Protein AF-A0AB34ICI3-F1 (afdb_monomer_lite)

Organism: Prymnesium parvum (NCBI:txid97485)

Structure (mmCIF, N/CA/C/O backbone):
data_AF-A0AB34ICI3-F1
#
_entry.id   AF-A0AB34ICI3-F1
#
loop_
_atom_site.group_PDB
_atom_site.id
_atom_site.type_symbol
_atom_site.label_atom_id
_atom_site.label_alt_id
_atom_site.label_comp_id
_atom_site.label_asym_id
_atom_site.label_entity_id
_atom_site.label_seq_id
_atom_site.pdbx_PDB_ins_code
_atom_site.Cartn_x
_atom_site.Cartn_y
_atom_site.Cartn_z
_atom_site.occupancy
_atom_site.B_iso_or_equiv
_atom_site.auth_seq_id
_atom_site.auth_comp_id
_atom_site.auth_asym_id
_atom_site.auth_atom_id
_atom_site.pdbx_PDB_model_num
ATOM 1 N N . MET A 1 1 ? -42.720 -24.905 -19.113 1.00 40.78 1 MET A N 1
ATOM 2 C CA . MET A 1 1 ? -42.589 -25.363 -17.713 1.00 40.78 1 MET A CA 1
ATOM 3 C C . MET A 1 1 ? -41.232 -24.891 -17.204 1.00 40.78 1 MET A C 1
ATOM 5 O O . MET A 1 1 ? -40.233 -25.486 -17.573 1.00 40.78 1 MET A O 1
ATOM 9 N N . ALA A 1 2 ? -41.165 -23.763 -16.493 1.00 42.34 2 ALA A N 1
ATOM 10 C CA . ALA A 1 2 ? -39.902 -23.224 -15.978 1.00 42.34 2 ALA A CA 1
ATOM 11 C C . ALA A 1 2 ? -39.755 -23.606 -14.498 1.00 42.34 2 ALA A C 1
ATOM 13 O O . ALA A 1 2 ? -40.550 -23.167 -13.666 1.00 42.34 2 ALA A O 1
ATOM 14 N N . GLU A 1 3 ? -38.770 -24.448 -14.181 1.00 47.91 3 GLU A N 1
ATOM 15 C CA . GLU A 1 3 ? -38.452 -24.852 -12.810 1.00 47.91 3 GLU A CA 1
ATOM 16 C C . GLU A 1 3 ? -37.872 -23.676 -12.018 1.00 47.91 3 GLU A C 1
ATOM 18 O O . GLU A 1 3 ? -36.787 -23.168 -12.305 1.00 47.91 3 GLU A O 1
ATOM 23 N N . LYS A 1 4 ? -38.592 -23.252 -10.978 1.00 52.91 4 LYS A N 1
ATOM 24 C CA . LYS A 1 4 ? -38.085 -22.304 -9.985 1.00 52.91 4 LYS A CA 1
ATOM 25 C C . LYS A 1 4 ? -37.162 -23.050 -9.022 1.00 52.91 4 LYS A C 1
ATOM 27 O O . LYS A 1 4 ? -37.635 -23.746 -8.129 1.00 52.91 4 LYS A O 1
ATOM 32 N N . ARG A 1 5 ? -35.847 -22.890 -9.178 1.00 50.69 5 ARG A N 1
ATOM 33 C CA . ARG A 1 5 ? -34.867 -23.349 -8.182 1.00 50.69 5 ARG A CA 1
ATOM 34 C C . ARG A 1 5 ? -34.865 -22.378 -7.000 1.00 50.69 5 ARG A C 1
ATOM 36 O O . ARG A 1 5 ? -34.460 -21.226 -7.140 1.00 50.69 5 ARG A O 1
ATOM 43 N N . ALA A 1 6 ? -35.361 -22.831 -5.852 1.00 53.12 6 ALA A N 1
ATOM 44 C CA . ALA A 1 6 ? -35.330 -22.077 -4.606 1.00 53.12 6 ALA A CA 1
ATOM 45 C C . ALA A 1 6 ? -33.930 -22.180 -3.982 1.00 53.12 6 ALA A C 1
ATOM 47 O O . ALA A 1 6 ? -33.529 -23.239 -3.507 1.00 53.12 6 ALA A O 1
ATOM 48 N N . TYR A 1 7 ? -33.180 -21.080 -3.989 1.00 50.84 7 TYR A N 1
ATOM 49 C CA . TYR A 1 7 ? -31.930 -20.970 -3.243 1.00 50.84 7 TYR A CA 1
ATOM 50 C C . TYR A 1 7 ? -32.254 -20.570 -1.803 1.00 50.84 7 TYR A C 1
ATOM 52 O O . TYR A 1 7 ? -32.499 -19.404 -1.504 1.00 50.84 7 TYR A O 1
ATOM 60 N N . GLY A 1 8 ? -32.286 -21.557 -0.915 1.00 49.34 8 GLY A N 1
ATOM 61 C CA . GLY A 1 8 ? -32.418 -21.371 0.523 1.00 49.34 8 GLY A CA 1
ATOM 62 C C . GLY A 1 8 ? -31.825 -22.574 1.241 1.00 49.34 8 GLY A C 1
ATOM 63 O O . GLY A 1 8 ? -31.985 -23.705 0.791 1.00 49.34 8 GLY A O 1
ATOM 64 N N . LEU A 1 9 ? -31.110 -22.329 2.337 1.00 55.34 9 LEU A N 1
ATOM 65 C CA . LEU A 1 9 ? -30.442 -23.331 3.170 1.00 55.34 9 LEU A CA 1
ATOM 66 C C . LEU A 1 9 ? -31.475 -24.176 3.956 1.00 55.34 9 LEU A C 1
ATOM 68 O O . LEU A 1 9 ? -31.484 -24.182 5.181 1.00 55.34 9 LEU A O 1
ATOM 72 N N . SER A 1 10 ? -32.395 -24.860 3.272 1.00 52.44 10 SER A N 1
ATOM 73 C CA . SER A 1 10 ? -33.379 -25.767 3.879 1.00 52.44 10 SER A CA 1
ATOM 74 C C . SER A 1 10 ? -32.908 -27.220 3.762 1.00 52.44 10 SER A C 1
ATOM 76 O O . SER A 1 10 ? -33.571 -28.071 3.175 1.00 52.44 10 SER A O 1
ATOM 78 N N . GLY A 1 11 ? -31.708 -27.496 4.269 1.00 54.03 11 GLY A N 1
ATOM 79 C CA . GLY A 1 11 ? -31.261 -28.862 4.540 1.00 54.03 11 GLY A CA 1
ATOM 80 C C . GLY A 1 11 ? -31.658 -29.290 5.959 1.00 54.03 11 GLY A C 1
ATOM 81 O O . GLY A 1 11 ? -31.988 -28.434 6.783 1.00 54.03 11 GLY A O 1
ATOM 82 N N . PRO A 1 12 ? -31.571 -30.588 6.298 1.00 54.28 12 PRO A N 1
ATOM 83 C CA . PRO A 1 12 ? -31.885 -31.099 7.640 1.00 54.28 12 PRO A CA 1
ATOM 84 C C . PRO A 1 12 ? -30.980 -30.527 8.752 1.00 54.28 12 PRO A C 1
ATOM 86 O O . PRO A 1 12 ? -31.293 -30.681 9.928 1.00 54.28 12 PRO A O 1
ATOM 89 N N . ALA A 1 13 ? -29.895 -29.834 8.386 1.00 58.56 13 ALA A N 1
ATOM 90 C CA . ALA A 1 13 ? -28.986 -29.103 9.272 1.00 58.56 13 ALA A CA 1
ATOM 91 C C . ALA A 1 13 ? -29.292 -27.587 9.373 1.00 58.56 13 ALA A C 1
ATOM 93 O O . ALA A 1 13 ? -28.456 -26.811 9.832 1.00 58.56 13 ALA A O 1
ATOM 94 N N . GLY A 1 14 ? -30.464 -27.138 8.911 1.00 51.84 14 GLY A N 1
ATOM 95 C CA . GLY A 1 14 ? -30.922 -25.758 9.074 1.00 51.84 14 GLY A CA 1
ATOM 96 C C . GLY A 1 14 ? -31.347 -25.468 10.516 1.00 51.84 14 GLY A C 1
ATOM 97 O O . GLY A 1 14 ? -31.960 -26.309 11.170 1.00 51.84 14 GLY A O 1
ATOM 98 N N . LEU A 1 15 ? -31.032 -24.269 11.014 1.00 57.12 15 LEU A N 1
ATOM 99 C CA . LEU A 1 15 ? -31.384 -23.796 12.354 1.00 57.12 15 LEU A CA 1
ATOM 100 C C . LEU A 1 15 ? -32.919 -23.802 12.530 1.00 57.12 15 LEU A C 1
ATOM 102 O O . LEU A 1 15 ? -33.608 -22.854 12.156 1.00 57.12 15 LEU A O 1
ATOM 106 N N . GLN A 1 16 ? -33.471 -24.890 13.072 1.00 60.06 16 GLN A N 1
ATOM 107 C CA . GLN A 1 16 ? -34.893 -25.011 13.390 1.00 60.06 16 GLN A CA 1
ATOM 108 C C . GLN A 1 16 ? -35.208 -24.132 14.602 1.00 60.06 16 GLN A C 1
ATOM 110 O O . GLN A 1 16 ? -35.195 -24.581 15.750 1.00 60.06 16 GLN A O 1
ATOM 115 N N . ILE A 1 17 ? -35.490 -22.853 14.356 1.00 61.38 17 ILE A N 1
ATOM 116 C CA . ILE A 1 17 ? -36.052 -21.968 15.374 1.00 61.38 17 ILE A CA 1
ATOM 117 C C . ILE A 1 17 ? -37.483 -22.447 15.623 1.00 61.38 17 ILE A C 1
ATOM 119 O O . ILE A 1 17 ? -38.411 -22.094 14.896 1.00 61.38 17 ILE A O 1
ATOM 123 N N . LYS A 1 18 ? -37.662 -23.301 16.637 1.00 63.19 18 LYS A N 1
ATOM 124 C CA . LYS A 1 18 ? -38.994 -23.708 17.094 1.00 63.19 18 LYS A CA 1
ATOM 125 C C . LYS A 1 18 ? -39.792 -22.441 17.441 1.00 63.19 18 LYS A C 1
ATOM 127 O O . LYS A 1 18 ? -39.262 -21.584 18.157 1.00 63.19 18 LYS A O 1
ATOM 132 N N . PRO A 1 19 ? -41.041 -22.291 16.965 1.00 65.44 19 PRO A N 1
ATOM 133 C CA . PRO A 1 19 ? -41.860 -21.151 17.344 1.00 65.44 19 PRO A CA 1
ATOM 134 C C . PRO A 1 19 ? -42.052 -21.176 18.863 1.00 65.44 19 PRO A C 1
ATOM 136 O O . PRO A 1 19 ? -42.502 -22.175 19.425 1.00 65.44 19 PRO A O 1
ATOM 139 N N . LYS A 1 20 ? -41.673 -20.089 19.545 1.00 61.62 20 LYS A N 1
ATOM 140 C CA . LYS A 1 20 ? -41.904 -19.945 20.986 1.00 61.62 20 LYS A CA 1
ATOM 141 C C . LYS A 1 20 ? -43.409 -20.040 21.245 1.00 61.62 20 LYS A C 1
ATOM 143 O O . LYS A 1 20 ? -44.186 -19.303 20.635 1.00 61.62 20 LYS A O 1
ATOM 148 N N . ALA A 1 21 ? -43.813 -20.947 22.133 1.00 68.50 21 ALA A N 1
ATOM 149 C CA . ALA A 1 21 ? -45.198 -21.065 22.568 1.00 68.50 21 ALA A CA 1
ATOM 150 C C . ALA A 1 21 ? -45.676 -19.712 23.118 1.00 68.50 21 ALA A C 1
ATOM 152 O O . ALA A 1 21 ? -45.009 -19.101 23.955 1.00 68.50 21 ALA A O 1
ATOM 153 N N . LYS A 1 22 ? -46.814 -19.219 22.617 1.00 62.47 22 LYS A N 1
ATOM 154 C CA . LYS A 1 22 ? -47.443 -18.002 23.137 1.00 62.47 22 LYS A CA 1
ATOM 155 C C . LYS A 1 22 ? -47.898 -18.287 24.568 1.00 62.47 22 LYS A C 1
ATOM 157 O O . LYS A 1 22 ? -48.815 -19.078 24.767 1.00 62.47 22 LYS A O 1
ATOM 162 N N . LEU A 1 23 ? -47.257 -17.648 25.545 1.00 65.06 23 LEU A N 1
ATOM 163 C CA . LEU A 1 23 ? -47.761 -17.594 26.917 1.00 65.06 23 LEU A CA 1
ATOM 164 C C . LEU A 1 23 ? -49.185 -17.003 26.904 1.00 65.06 23 LEU A C 1
ATOM 166 O O . LEU A 1 23 ? -49.445 -16.083 26.116 1.00 65.06 23 LEU A O 1
ATOM 170 N N . PRO A 1 24 ? -50.113 -17.511 27.735 1.00 64.06 24 PRO A N 1
ATOM 171 C CA . PRO A 1 24 ? -51.457 -16.957 27.819 1.00 64.06 24 PRO A CA 1
ATOM 172 C C . PRO A 1 24 ? -51.362 -15.494 28.261 1.00 64.06 24 PRO A C 1
ATOM 174 O O . PRO A 1 24 ? -50.736 -15.175 29.271 1.00 64.06 24 PRO A O 1
ATOM 177 N N . ARG A 1 25 ? -51.958 -14.586 27.481 1.00 63.88 25 ARG A N 1
ATOM 178 C CA . ARG A 1 25 ? -52.059 -13.177 27.872 1.00 63.88 25 ARG A CA 1
ATOM 179 C C . ARG A 1 25 ? -52.935 -13.093 29.129 1.00 63.88 25 ARG A C 1
ATOM 181 O O . ARG A 1 25 ? -54.044 -13.634 29.088 1.00 63.88 25 ARG A O 1
ATOM 188 N N . PRO A 1 26 ? -52.497 -12.435 30.217 1.00 58.78 26 PRO A N 1
ATOM 189 C CA . PRO A 1 26 ? -53.387 -12.176 31.337 1.00 58.78 26 PRO A CA 1
ATOM 190 C C . PRO A 1 26 ? -54.542 -11.302 30.840 1.00 58.78 26 PRO A C 1
ATOM 192 O O . PRO A 1 26 ? -54.334 -10.339 30.097 1.00 58.78 26 PRO A O 1
ATOM 195 N N . LYS A 1 27 ? -55.771 -11.681 31.199 1.00 59.38 27 LYS A N 1
ATOM 196 C CA . LYS A 1 27 ? -56.965 -10.892 30.883 1.00 59.38 27 LYS A CA 1
ATOM 197 C C . LYS A 1 27 ? -56.805 -9.505 31.524 1.00 59.38 27 LYS A C 1
ATOM 199 O O . LYS A 1 27 ? -56.394 -9.450 32.683 1.00 59.38 27 LYS A O 1
ATOM 204 N N . PRO A 1 28 ? -57.112 -8.401 30.819 1.00 50.22 28 PRO A N 1
ATOM 205 C CA . PRO A 1 28 ? -57.082 -7.083 31.432 1.00 50.22 28 PRO A CA 1
ATOM 206 C C . PRO A 1 28 ? -58.169 -7.028 32.508 1.00 50.22 28 PRO A C 1
ATOM 208 O O . PRO A 1 28 ? -59.357 -6.986 32.201 1.00 50.22 28 PRO A O 1
ATOM 211 N N . SER A 1 29 ? -57.772 -7.044 33.779 1.00 52.81 29 SER A N 1
ATOM 212 C CA . SER A 1 29 ? -58.642 -6.653 34.883 1.00 52.81 29 SER A CA 1
ATOM 213 C C . SER A 1 29 ? -58.745 -5.129 34.880 1.00 52.81 29 SER A C 1
ATOM 215 O O . SER A 1 29 ? -58.058 -4.439 35.631 1.00 52.81 29 SER A O 1
ATOM 217 N N . CYS A 1 30 ? -59.560 -4.592 33.979 1.00 39.38 30 CYS A N 1
ATOM 218 C CA . CYS A 1 30 ? -60.006 -3.212 34.055 1.00 39.38 30 CYS A CA 1
ATOM 219 C C . CYS A 1 30 ? -61.522 -3.247 34.221 1.00 39.38 30 CYS A C 1
ATOM 221 O O . CYS A 1 30 ? -62.242 -3.689 33.328 1.00 39.38 30 CYS A O 1
ATOM 223 N N . GLY A 1 31 ? -61.974 -2.861 35.414 1.00 48.50 31 GLY A N 1
ATOM 224 C CA . GLY A 1 31 ? -63.380 -2.716 35.741 1.00 48.50 31 GLY A CA 1
ATOM 225 C C . GLY A 1 31 ? -63.982 -1.559 34.957 1.00 48.50 31 GLY A C 1
ATOM 226 O O . GLY A 1 31 ? -63.819 -0.401 35.333 1.00 48.50 31 GLY A O 1
ATOM 227 N N . PHE A 1 32 ? -64.704 -1.891 33.894 1.00 39.06 32 PHE A N 1
ATOM 228 C CA . PHE A 1 32 ? -65.642 -0.984 33.258 1.00 39.06 32 PHE A CA 1
ATOM 229 C C . PHE A 1 32 ? -66.987 -1.700 33.123 1.00 39.06 32 PHE A C 1
ATOM 231 O O . PHE A 1 32 ? -67.192 -2.488 32.209 1.00 39.06 32 PHE A O 1
ATOM 238 N N . VAL A 1 33 ? -67.817 -1.448 34.139 1.00 45.12 33 VAL A N 1
ATOM 239 C CA . VAL A 1 33 ? -69.287 -1.422 34.146 1.00 45.12 33 VAL A CA 1
ATOM 240 C C . VAL A 1 33 ? -69.984 -2.556 33.384 1.00 45.12 33 VAL A C 1
ATOM 242 O O . VAL A 1 33 ? -70.232 -2.446 32.189 1.00 45.12 33 VAL A O 1
ATOM 245 N N . GLU A 1 34 ? -70.400 -3.593 34.116 1.00 38.56 34 GLU A N 1
ATOM 246 C CA . GLU A 1 34 ? -71.645 -4.288 33.784 1.00 38.56 34 GLU A CA 1
ATOM 247 C C . GLU A 1 34 ? -72.714 -3.796 34.765 1.00 38.56 34 GLU A C 1
ATOM 249 O O . GLU A 1 34 ? -72.586 -3.914 35.987 1.00 38.56 34 GLU A O 1
ATOM 254 N N . GLU A 1 35 ? -73.701 -3.119 34.197 1.00 50.34 35 GLU A N 1
ATOM 255 C CA . GLU A 1 35 ? -74.861 -2.523 34.840 1.00 50.34 35 GLU A CA 1
ATOM 256 C C . GLU A 1 35 ? -75.799 -3.648 35.291 1.00 50.34 35 GLU A C 1
ATOM 258 O O . GLU A 1 35 ? -76.661 -4.109 34.551 1.00 50.34 35 GLU A O 1
ATOM 263 N N . ALA A 1 36 ? -75.577 -4.144 36.509 1.00 44.97 36 ALA A N 1
ATOM 264 C CA . ALA A 1 36 ? -76.565 -4.939 37.219 1.00 44.97 36 ALA A CA 1
ATOM 265 C C . ALA A 1 36 ? -77.532 -3.962 37.899 1.00 44.97 36 ALA A C 1
ATOM 267 O O . ALA A 1 36 ? -77.249 -3.447 38.984 1.00 44.97 36 ALA A O 1
ATOM 268 N N . GLU A 1 37 ? -78.643 -3.671 37.220 1.00 52.84 37 GLU A N 1
ATOM 269 C CA . GLU A 1 37 ? -79.848 -3.112 37.834 1.00 52.84 37 GLU A CA 1
ATOM 270 C C . GLU A 1 37 ? -80.383 -4.113 38.867 1.00 52.84 37 GLU A C 1
ATOM 272 O O . GLU A 1 37 ? -81.256 -4.934 38.602 1.00 52.84 37 GLU A O 1
ATOM 277 N N . GLU A 1 38 ? -79.830 -4.059 40.069 1.00 50.41 38 GLU A N 1
ATOM 278 C CA . GLU A 1 38 ? -80.471 -4.575 41.265 1.00 50.41 38 GLU A CA 1
ATOM 279 C C . GLU A 1 38 ? -80.443 -3.434 42.275 1.00 50.41 38 GLU A C 1
ATOM 281 O O . GLU A 1 38 ? -79.424 -2.760 42.432 1.00 50.41 38 GLU A O 1
ATOM 286 N N . GLU A 1 39 ? -81.592 -3.150 42.881 1.00 59.00 39 GLU A N 1
ATOM 287 C CA . GLU A 1 39 ? -81.831 -2.031 43.789 1.00 59.00 39 GLU A CA 1
ATOM 288 C C . GLU A 1 39 ? -80.930 -2.153 45.042 1.00 59.00 39 GLU A C 1
ATOM 290 O O . GLU A 1 39 ? -81.340 -2.597 46.114 1.00 59.00 39 GLU A O 1
ATOM 295 N N . GLU A 1 40 ? -79.645 -1.802 44.908 1.00 55.00 40 GLU A N 1
ATOM 296 C CA . GLU A 1 40 ? -78.664 -1.828 45.989 1.00 55.00 40 GLU A CA 1
ATOM 297 C C . GLU A 1 40 ? -78.978 -0.659 46.926 1.00 55.00 40 GLU A C 1
ATOM 299 O O . GLU A 1 40 ? -78.552 0.482 46.728 1.00 55.00 40 GLU A O 1
ATOM 304 N N . GLY A 1 41 ? -79.761 -0.940 47.971 1.00 59.31 41 GLY A N 1
ATOM 305 C CA . GLY A 1 41 ? -80.099 0.038 49.000 1.00 59.31 41 GLY A CA 1
ATOM 306 C C . GLY A 1 41 ? -78.858 0.781 49.509 1.00 59.31 41 GLY A C 1
ATOM 307 O O . GLY A 1 41 ? -77.775 0.203 49.595 1.00 59.31 41 GLY A O 1
ATOM 308 N N . ALA A 1 42 ? -79.015 2.053 49.894 1.00 66.69 42 ALA A N 1
ATOM 309 C CA . ALA A 1 42 ? -77.943 3.009 50.231 1.00 66.69 42 ALA A CA 1
ATOM 310 C C . ALA A 1 42 ? -76.758 2.460 51.067 1.00 66.69 42 ALA A C 1
ATOM 312 O O . ALA A 1 42 ? -75.637 2.953 50.968 1.00 66.69 42 ALA A O 1
ATOM 313 N N . LYS A 1 43 ? -76.973 1.409 51.866 1.00 66.06 43 LYS A N 1
ATOM 314 C CA . LYS A 1 43 ? -75.938 0.694 52.632 1.00 66.06 43 LYS A CA 1
ATOM 315 C C . LYS A 1 43 ? -74.895 -0.026 51.757 1.00 66.06 43 LYS A C 1
ATOM 317 O O . LYS A 1 43 ? -73.733 -0.095 52.153 1.00 66.06 43 LYS A O 1
ATOM 322 N N . ALA A 1 44 ? -75.270 -0.549 50.593 1.00 72.94 44 ALA A N 1
ATOM 323 C CA . ALA A 1 44 ? -74.364 -1.257 49.689 1.00 72.94 44 ALA A CA 1
ATOM 324 C C . ALA A 1 44 ? -73.442 -0.292 48.919 1.00 72.94 44 ALA A C 1
ATOM 326 O O . ALA A 1 44 ? -72.232 -0.516 48.842 1.00 72.94 44 ALA A O 1
ATOM 327 N N . VAL A 1 45 ? -73.974 0.861 48.500 1.00 73.56 45 VAL A N 1
ATOM 328 C CA . VAL A 1 45 ? -73.196 1.971 47.921 1.00 73.56 45 VAL A CA 1
ATOM 329 C C . VAL A 1 45 ? -72.160 2.502 48.920 1.00 73.56 45 VAL A C 1
ATOM 331 O O . VAL A 1 45 ? -70.986 2.663 48.579 1.00 73.56 45 VAL A O 1
ATOM 334 N N . VAL A 1 46 ? -72.553 2.681 50.188 1.00 77.25 46 VAL A N 1
ATOM 335 C CA . VAL A 1 46 ? -71.636 3.091 51.268 1.00 77.25 46 VAL A CA 1
ATOM 336 C C . VAL A 1 46 ? -70.548 2.040 51.516 1.00 77.25 46 VAL A C 1
ATOM 338 O O . VAL A 1 46 ? -69.382 2.400 51.675 1.00 77.25 46 VAL A O 1
ATOM 341 N N . ARG A 1 47 ? -70.881 0.740 51.488 1.00 77.75 47 ARG A N 1
ATOM 342 C CA . ARG A 1 47 ? -69.893 -0.347 51.617 1.00 77.75 47 ARG A CA 1
ATOM 343 C C . ARG A 1 47 ? -68.884 -0.334 50.462 1.00 77.75 47 ARG A C 1
ATOM 345 O O . ARG A 1 47 ? -67.690 -0.480 50.710 1.00 77.75 47 ARG A O 1
ATOM 352 N N . ARG A 1 48 ? -69.328 -0.103 49.225 1.00 78.31 48 ARG A N 1
ATOM 353 C CA . ARG A 1 48 ? -68.453 -0.006 48.042 1.00 78.31 48 ARG A CA 1
ATOM 354 C C . ARG A 1 48 ? -67.517 1.205 48.116 1.00 78.31 48 ARG A C 1
ATOM 356 O O . ARG A 1 48 ? -66.332 1.094 47.807 1.00 78.31 48 ARG A O 1
ATOM 363 N N . MET A 1 49 ? -68.021 2.348 48.584 1.00 74.56 49 MET A N 1
ATOM 364 C CA . MET A 1 49 ? -67.210 3.548 48.827 1.00 74.56 49 MET A CA 1
ATOM 365 C C . MET A 1 49 ? -66.182 3.344 49.948 1.00 74.56 49 MET A C 1
ATOM 367 O O . MET A 1 49 ? -65.037 3.769 49.796 1.00 74.56 49 MET A O 1
ATOM 371 N N . MET A 1 50 ? -66.550 2.646 51.028 1.00 74.19 50 MET A N 1
ATOM 372 C CA . MET A 1 50 ? -65.636 2.269 52.116 1.00 74.19 50 MET A CA 1
ATOM 373 C C . MET A 1 50 ? -64.524 1.332 51.624 1.00 74.19 50 MET A C 1
ATOM 375 O O . MET A 1 50 ? -63.354 1.623 51.849 1.00 74.19 50 MET A O 1
ATOM 379 N N . GLN A 1 51 ? -64.858 0.295 50.850 1.00 74.44 51 GLN A N 1
ATOM 380 C CA . GLN A 1 51 ? -63.877 -0.622 50.251 1.00 74.44 51 GLN A CA 1
ATOM 381 C C . GLN A 1 51 ? -62.922 0.089 49.274 1.00 74.44 51 GLN A C 1
ATOM 383 O O . GLN A 1 51 ? -61.719 -0.174 49.262 1.00 74.44 51 GLN A O 1
ATOM 388 N N . GLY A 1 52 ? -63.423 1.051 48.490 1.00 74.75 52 GLY A N 1
ATOM 389 C CA . GLY A 1 52 ? -62.583 1.896 47.636 1.00 74.75 52 GLY A CA 1
ATOM 390 C C . GLY A 1 52 ? -61.635 2.804 48.431 1.00 74.75 52 GLY A C 1
ATOM 391 O O . GLY A 1 52 ? -60.512 3.064 47.996 1.00 74.75 52 GLY A O 1
ATOM 392 N N . HIS A 1 53 ? -62.057 3.267 49.610 1.00 76.81 53 HIS A N 1
ATOM 393 C CA . HIS A 1 53 ? -61.225 4.056 50.520 1.00 76.81 53 HIS A CA 1
ATOM 394 C C . HIS A 1 53 ? -60.185 3.203 51.257 1.00 76.81 53 HIS A C 1
ATOM 396 O O . HIS A 1 53 ? -59.062 3.656 51.464 1.00 76.81 53 HIS A O 1
ATOM 402 N N . GLU A 1 54 ? -60.531 1.969 51.621 1.00 79.38 54 GLU A N 1
ATOM 403 C CA . GLU A 1 54 ? -59.619 0.988 52.216 1.00 79.38 54 GLU A CA 1
ATOM 404 C C . GLU A 1 54 ? -58.502 0.599 51.240 1.00 79.38 54 GLU A C 1
ATOM 406 O O . GLU A 1 54 ? -57.333 0.596 51.624 1.00 79.38 54 GLU A O 1
ATOM 411 N N . GLY A 1 55 ? -58.832 0.376 49.962 1.00 81.19 55 GLY A N 1
ATOM 412 C CA . GLY A 1 55 ? -57.839 0.121 48.914 1.00 81.19 55 GLY A CA 1
ATOM 413 C C . GLY A 1 55 ? -56.868 1.290 48.718 1.00 81.19 55 GLY A C 1
ATOM 414 O O . GLY A 1 55 ? -55.659 1.085 48.654 1.00 81.19 55 GLY A O 1
ATOM 415 N N . LYS A 1 56 ? -57.372 2.532 48.705 1.00 84.94 56 LYS A N 1
ATOM 416 C CA . LYS A 1 56 ? -56.530 3.741 48.621 1.00 84.94 56 LYS A CA 1
ATOM 417 C C . LYS A 1 56 ? -55.618 3.895 49.838 1.00 84.94 56 LYS A C 1
ATOM 419 O O . LYS A 1 56 ? -54.430 4.144 49.672 1.00 84.94 56 LYS A O 1
ATOM 424 N N . ARG A 1 57 ? -56.140 3.657 51.047 1.00 87.31 57 ARG A N 1
ATOM 425 C CA . ARG A 1 57 ? -55.351 3.674 52.291 1.00 87.31 57 ARG A CA 1
ATOM 426 C C . ARG A 1 57 ? -54.264 2.604 52.294 1.00 87.31 57 ARG A C 1
ATOM 428 O O . ARG A 1 57 ? -53.148 2.878 52.716 1.00 87.31 57 ARG A O 1
ATOM 435 N N . ALA A 1 58 ? -54.557 1.400 51.806 1.00 88.88 58 ALA A N 1
ATOM 436 C CA . ALA A 1 58 ? -53.558 0.341 51.688 1.00 88.88 58 ALA A CA 1
ATOM 437 C C . ALA A 1 58 ? -52.420 0.735 50.728 1.00 88.88 58 ALA A C 1
ATOM 439 O O . ALA A 1 58 ? -51.251 0.520 51.048 1.00 88.88 58 ALA A O 1
ATOM 440 N N . VAL A 1 59 ? -52.748 1.371 49.599 1.00 89.62 59 VAL A N 1
ATOM 441 C CA . VAL A 1 59 ? -51.765 1.890 48.631 1.00 89.62 59 VAL A CA 1
ATOM 442 C C . VAL A 1 59 ? -50.945 3.041 49.221 1.00 89.62 59 VAL A C 1
ATOM 444 O O . VAL A 1 59 ? -49.729 3.067 49.065 1.00 89.62 59 VAL A O 1
ATOM 447 N N . GLU A 1 60 ? -51.571 3.965 49.949 1.00 90.25 60 GLU A N 1
ATOM 448 C CA . GLU A 1 60 ? -50.875 5.062 50.635 1.00 90.25 60 GLU A CA 1
ATOM 449 C C . GLU A 1 60 ? -49.918 4.546 51.713 1.00 90.25 60 GLU A C 1
ATOM 451 O O . GLU A 1 60 ? -48.777 4.997 51.781 1.00 90.25 60 GLU A O 1
ATOM 456 N N . MET A 1 61 ? -50.337 3.551 52.501 1.00 91.25 61 MET A N 1
ATOM 457 C CA . MET A 1 61 ? -49.483 2.894 53.495 1.00 91.25 61 MET A CA 1
ATOM 458 C C . MET A 1 61 ? -48.294 2.188 52.839 1.00 91.25 61 MET A C 1
ATOM 460 O O . MET A 1 61 ? -47.187 2.238 53.365 1.00 91.25 61 MET A O 1
ATOM 464 N N . GLN A 1 62 ? -48.493 1.539 51.690 1.00 90.88 62 GLN A N 1
ATOM 465 C CA . GLN A 1 62 ? -47.399 0.934 50.926 1.00 90.88 62 GLN A CA 1
ATOM 466 C C . GLN A 1 62 ? -46.457 1.994 50.347 1.00 90.88 62 GLN A C 1
ATOM 468 O O . GLN A 1 62 ? -45.243 1.828 50.424 1.00 90.88 62 GLN A O 1
ATOM 473 N N . ARG A 1 63 ? -46.993 3.114 49.846 1.00 91.06 63 ARG A N 1
ATOM 474 C CA . ARG A 1 63 ? -46.192 4.245 49.364 1.00 91.06 63 ARG A CA 1
ATOM 475 C C . ARG A 1 63 ? -45.350 4.851 50.483 1.00 91.06 63 ARG A C 1
ATOM 477 O O . ARG A 1 63 ? -44.179 5.125 50.268 1.00 91.06 63 ARG A O 1
ATOM 484 N N . GLN A 1 64 ? -45.933 5.048 51.665 1.00 91.75 64 GLN A N 1
ATOM 485 C CA . GLN A 1 64 ? -45.226 5.571 52.836 1.00 91.75 64 GLN A CA 1
ATOM 486 C C . GLN A 1 64 ? -44.159 4.602 53.344 1.00 91.75 64 GLN A C 1
ATOM 488 O O . GLN A 1 64 ? -43.076 5.046 53.695 1.00 91.75 64 GLN A O 1
ATOM 493 N N . LYS A 1 65 ? -44.433 3.291 53.340 1.00 93.75 65 LYS A N 1
ATOM 494 C CA . LYS A 1 65 ? -43.425 2.270 53.666 1.00 93.75 65 LYS A CA 1
ATOM 495 C C . LYS A 1 65 ? -42.255 2.300 52.686 1.00 93.75 65 LYS A C 1
ATOM 497 O O . LYS A 1 65 ? -41.120 2.345 53.130 1.00 93.75 65 LYS A O 1
ATOM 502 N N . ALA A 1 66 ? -42.534 2.365 51.384 1.00 90.56 66 ALA A N 1
ATOM 503 C CA . ALA A 1 66 ? -41.497 2.470 50.361 1.00 90.56 66 ALA A CA 1
ATOM 504 C C . ALA A 1 66 ? -40.656 3.750 50.528 1.00 90.56 66 ALA A C 1
ATOM 506 O O . ALA A 1 66 ? -39.438 3.675 50.511 1.00 90.56 66 ALA A O 1
ATOM 507 N N . LEU A 1 67 ? -41.294 4.900 50.779 1.00 90.38 67 LEU A N 1
ATOM 508 C CA . LEU A 1 67 ? -40.593 6.167 51.038 1.00 90.38 67 LEU A CA 1
ATOM 509 C C . LEU A 1 67 ? -39.783 6.162 52.347 1.00 90.38 67 LEU A C 1
ATOM 511 O O . LEU A 1 67 ? -38.799 6.881 52.443 1.00 90.38 67 LEU A O 1
ATOM 515 N N . ALA A 1 68 ? -40.205 5.396 53.358 1.00 90.75 68 ALA A N 1
ATOM 516 C CA . ALA A 1 68 ? -39.484 5.262 54.625 1.00 90.75 68 ALA A CA 1
ATOM 517 C C . ALA A 1 68 ? -38.275 4.318 54.529 1.00 90.75 68 ALA A C 1
ATOM 519 O O . ALA A 1 68 ? -37.342 4.444 55.317 1.00 90.75 68 ALA A O 1
ATOM 520 N N . GLU A 1 69 ? -38.311 3.356 53.605 1.00 91.75 69 GLU A N 1
ATOM 521 C CA . GLU A 1 69 ? -37.185 2.467 53.311 1.00 91.75 69 GLU A CA 1
ATOM 522 C C . GLU A 1 69 ? -36.125 3.182 52.464 1.00 91.75 69 GLU A C 1
ATOM 524 O O . GLU A 1 69 ? -34.939 3.087 52.776 1.00 91.75 69 GLU A O 1
ATOM 529 N N . ASP A 1 70 ? -36.546 3.918 51.432 1.00 91.50 70 ASP A N 1
ATOM 530 C CA . ASP A 1 70 ? -35.663 4.716 50.583 1.00 91.50 70 ASP A CA 1
ATOM 531 C C . ASP A 1 70 ? -36.436 5.879 49.935 1.00 91.50 70 ASP A C 1
ATOM 533 O O . ASP A 1 70 ? -37.405 5.693 49.193 1.00 91.50 70 ASP A O 1
ATOM 537 N N . GLU A 1 71 ? -35.989 7.103 50.209 1.00 89.88 71 GLU A N 1
ATOM 538 C CA . GLU A 1 71 ? -36.588 8.330 49.677 1.00 89.88 71 GLU A CA 1
ATOM 539 C C . GLU A 1 71 ? -36.395 8.459 48.152 1.00 89.88 71 GLU A C 1
ATOM 541 O O . GLU A 1 71 ? -37.196 9.119 47.485 1.00 89.88 71 GLU A O 1
ATOM 546 N N . SER A 1 72 ? -35.384 7.787 47.583 1.00 88.50 72 SER A N 1
ATOM 547 C CA . SER A 1 72 ? -35.034 7.821 46.155 1.00 88.50 72 SER A CA 1
ATOM 548 C C . SER A 1 72 ? -35.772 6.788 45.294 1.00 88.50 72 SER A C 1
ATOM 550 O O . SER A 1 72 ? -35.645 6.798 44.072 1.00 88.50 72 SER A O 1
ATOM 552 N N . ILE A 1 73 ? -36.615 5.928 45.882 1.00 90.06 73 ILE A N 1
ATOM 553 C CA . ILE A 1 73 ? -37.291 4.822 45.171 1.00 90.06 73 ILE A CA 1
ATOM 554 C C . ILE A 1 73 ? -38.112 5.264 43.944 1.00 90.06 73 ILE A C 1
ATOM 556 O O . ILE A 1 73 ? -38.312 4.476 43.017 1.00 90.06 73 ILE A O 1
ATOM 560 N N . TYR A 1 74 ? -38.608 6.504 43.937 1.00 89.88 74 TYR A N 1
ATOM 561 C CA . TYR A 1 74 ? -39.387 7.069 42.829 1.00 89.88 74 TYR A CA 1
ATOM 562 C C . TYR A 1 74 ? -38.613 8.110 42.003 1.00 89.88 74 TYR A C 1
ATOM 564 O O . TYR A 1 74 ? -39.204 8.729 41.114 1.00 89.88 74 TYR A O 1
ATOM 572 N N . ASP A 1 75 ? -37.319 8.307 42.267 1.00 90.31 75 ASP A N 1
ATOM 573 C CA . ASP A 1 75 ? -36.457 9.198 41.489 1.00 90.31 75 ASP A CA 1
ATOM 574 C C . ASP A 1 75 ? -35.971 8.507 40.206 1.00 90.31 75 ASP A C 1
ATOM 576 O O . ASP A 1 75 ? -34.856 8.000 40.085 1.00 90.31 75 ASP A O 1
ATOM 580 N N . TYR A 1 76 ? -36.868 8.438 39.225 1.00 89.62 76 TYR A N 1
ATOM 581 C CA . TYR A 1 76 ? -36.566 7.851 37.922 1.00 89.62 76 TYR A CA 1
ATOM 582 C C . TYR A 1 76 ? -35.661 8.736 37.053 1.00 89.62 76 TYR A C 1
ATOM 584 O O . TYR A 1 76 ? -35.025 8.212 36.136 1.00 89.62 76 TYR A O 1
ATOM 592 N N . ASP A 1 77 ? -35.625 10.046 37.312 1.00 91.56 77 ASP A N 1
ATOM 593 C CA . ASP A 1 77 ? -34.842 11.005 36.527 1.00 91.56 77 ASP A CA 1
ATOM 594 C C . ASP A 1 77 ? -33.358 10.894 36.893 1.00 91.56 77 ASP A C 1
ATOM 596 O O . ASP A 1 77 ? -32.526 10.722 36.005 1.00 91.56 77 ASP A O 1
ATOM 600 N N . GLY A 1 78 ? -33.034 10.801 38.192 1.00 88.44 78 GLY A N 1
ATOM 601 C CA . GLY A 1 78 ? -31.659 10.599 38.662 1.00 88.44 78 GLY A CA 1
ATOM 602 C C . GLY A 1 78 ? -30.993 9.344 38.083 1.00 88.44 78 GLY A C 1
ATOM 603 O O . GLY A 1 78 ? -29.881 9.406 37.565 1.00 88.44 78 GLY A O 1
ATOM 604 N N . VAL A 1 79 ? -31.697 8.205 38.052 1.00 88.81 79 VAL A N 1
ATOM 605 C CA . VAL A 1 79 ? -31.171 6.957 37.457 1.00 88.81 79 VAL A CA 1
ATOM 606 C C . VAL A 1 79 ? -30.969 7.086 35.940 1.00 88.81 79 VAL A C 1
ATOM 608 O O . VAL A 1 79 ? -30.062 6.476 35.363 1.00 88.81 79 VAL A O 1
ATOM 611 N N . TYR A 1 80 ? -31.823 7.854 35.261 1.00 87.94 80 TYR A N 1
ATOM 612 C CA . TYR A 1 80 ? -31.700 8.091 33.825 1.00 87.94 80 TYR A CA 1
ATOM 613 C C . TYR A 1 80 ? -30.529 9.020 33.500 1.00 87.94 80 TYR A C 1
ATOM 615 O O . TYR A 1 80 ? -29.749 8.712 32.591 1.00 87.94 80 TYR A O 1
ATOM 623 N N . ASP A 1 81 ? -30.366 10.090 34.273 1.00 89.38 81 ASP A N 1
ATOM 624 C CA . ASP A 1 81 ? -29.231 10.999 34.187 1.00 89.38 81 ASP A CA 1
ATOM 625 C C . ASP A 1 81 ? -27.923 10.257 34.468 1.00 89.38 81 ASP A C 1
ATOM 627 O O . ASP A 1 81 ? -27.012 10.327 33.649 1.00 89.38 81 ASP A O 1
ATOM 631 N N . GLU A 1 82 ? -27.857 9.401 35.493 1.00 87.81 82 GLU A N 1
ATOM 632 C CA . GLU A 1 82 ? -26.694 8.539 35.749 1.00 87.81 82 GLU A CA 1
ATOM 633 C C . GLU A 1 82 ? -26.385 7.590 34.577 1.00 87.81 82 GLU A C 1
ATOM 635 O O . GLU A 1 82 ? -25.223 7.357 34.233 1.00 87.81 82 GLU A O 1
ATOM 640 N N . MET A 1 83 ? -27.403 7.029 33.914 1.00 83.00 83 MET A N 1
ATOM 641 C CA . MET A 1 83 ? -27.197 6.190 32.727 1.00 83.00 83 MET A CA 1
ATOM 642 C C . MET A 1 83 ? -26.663 6.991 31.535 1.00 83.00 83 MET A C 1
ATOM 644 O O . MET A 1 83 ? -25.813 6.486 30.789 1.00 83.00 83 MET A O 1
ATOM 648 N N . GLN A 1 84 ? -27.147 8.220 31.346 1.00 84.88 84 GLN A N 1
ATOM 649 C CA . GLN A 1 84 ? -26.688 9.123 30.292 1.00 84.88 84 GLN A CA 1
ATOM 650 C C . GLN A 1 84 ? -25.291 9.661 30.577 1.00 84.88 84 GLN A C 1
ATOM 652 O O . GLN A 1 84 ? -24.458 9.685 29.672 1.00 84.88 84 GLN A O 1
ATOM 657 N N . GLU A 1 85 ? -24.997 10.018 31.821 1.00 84.69 85 GLU A N 1
ATOM 658 C CA . GLU A 1 85 ? -23.678 10.434 32.276 1.00 84.69 85 GLU A CA 1
ATOM 659 C C . GLU A 1 85 ? -22.691 9.282 32.142 1.00 84.69 85 GLU A C 1
ATOM 661 O O . GLU A 1 85 ? -21.685 9.443 31.462 1.00 84.69 85 GLU A O 1
ATOM 666 N N . ARG A 1 86 ? -23.012 8.071 32.610 1.00 82.19 86 ARG A N 1
ATOM 667 C CA . ARG A 1 86 ? -22.146 6.892 32.433 1.00 82.19 86 ARG A CA 1
ATOM 668 C C . ARG A 1 86 ? -21.939 6.533 30.958 1.00 82.19 86 ARG A C 1
ATOM 670 O O . ARG A 1 86 ? -20.841 6.142 30.552 1.00 82.19 86 ARG A O 1
ATOM 677 N N . GLY A 1 87 ? -22.975 6.662 30.126 1.00 79.44 87 GLY A N 1
ATOM 678 C CA . GLY A 1 87 ? -22.883 6.473 28.674 1.00 79.44 87 GLY A CA 1
ATOM 679 C C . GLY A 1 87 ? -22.025 7.546 27.991 1.00 79.44 87 GLY A C 1
ATOM 680 O O . GLY A 1 87 ? -21.165 7.236 27.158 1.00 79.44 87 GLY A O 1
ATOM 681 N N . GLY A 1 88 ? -22.213 8.802 28.389 1.00 76.88 88 GLY A N 1
ATOM 682 C CA . GLY A 1 88 ? -21.490 9.975 27.916 1.00 76.88 88 GLY A CA 1
ATOM 683 C C . GLY A 1 88 ? -20.034 9.991 28.369 1.00 76.88 88 GLY A C 1
ATOM 684 O O . GLY A 1 88 ? -19.155 10.317 27.576 1.00 76.88 88 GLY A O 1
ATOM 685 N N . GLU A 1 89 ? -19.741 9.559 29.590 1.00 71.19 89 GLU A N 1
ATOM 686 C CA . GLU A 1 89 ? -18.406 9.351 30.146 1.00 71.19 89 GLU A CA 1
ATOM 687 C C . GLU A 1 89 ? -17.688 8.204 29.449 1.00 71.19 89 GLU A C 1
ATOM 689 O O . GLU A 1 89 ? -16.535 8.360 29.056 1.00 71.19 89 GLU A O 1
ATOM 694 N N . ALA A 1 90 ? -18.358 7.080 29.178 1.00 69.25 90 ALA A N 1
ATOM 695 C CA . ALA A 1 90 ? -17.785 5.996 28.379 1.00 69.25 90 ALA A CA 1
ATOM 696 C C . ALA A 1 90 ? -17.442 6.449 26.947 1.00 69.25 90 ALA A C 1
ATOM 698 O O . ALA A 1 90 ? -16.501 5.951 26.323 1.00 69.25 90 ALA A O 1
ATOM 699 N N . GLN A 1 91 ? -18.193 7.403 26.397 1.00 68.69 91 GLN A N 1
ATOM 700 C CA . GLN A 1 91 ? -17.915 7.982 25.087 1.00 68.69 91 GLN A CA 1
ATOM 701 C C . GLN A 1 91 ? -16.817 9.055 25.154 1.00 68.69 91 GLN A C 1
ATOM 703 O O . GLN A 1 91 ? -15.920 9.070 24.308 1.00 68.69 91 GLN A O 1
ATOM 708 N N . ARG A 1 92 ? -16.826 9.900 26.189 1.00 68.62 92 ARG A N 1
ATOM 709 C CA . ARG A 1 92 ? -15.807 10.919 26.474 1.00 68.62 92 ARG A CA 1
ATOM 710 C C . ARG A 1 92 ? -14.456 10.296 26.787 1.00 68.62 92 ARG A C 1
ATOM 712 O O . ARG A 1 92 ? -13.468 10.745 26.232 1.00 68.62 92 ARG A O 1
ATOM 719 N N . THR A 1 93 ? -14.391 9.234 27.581 1.00 63.91 93 THR A N 1
ATOM 720 C CA . THR A 1 93 ? -13.155 8.489 27.878 1.00 63.91 93 THR A CA 1
ATOM 721 C C . THR A 1 93 ? -12.561 7.859 26.622 1.00 63.91 93 THR A C 1
ATOM 723 O O . THR A 1 93 ? -11.362 7.982 26.406 1.00 63.91 93 THR A O 1
ATOM 726 N N . LYS A 1 94 ? -13.371 7.287 25.719 1.00 63.81 94 LYS A N 1
ATOM 727 C CA . LYS A 1 94 ? -12.897 6.805 24.402 1.00 63.81 94 LYS A CA 1
ATOM 728 C C . LYS A 1 94 ? -12.341 7.932 23.530 1.00 63.81 94 LYS A C 1
ATOM 730 O O . LYS A 1 94 ? -11.348 7.747 22.828 1.00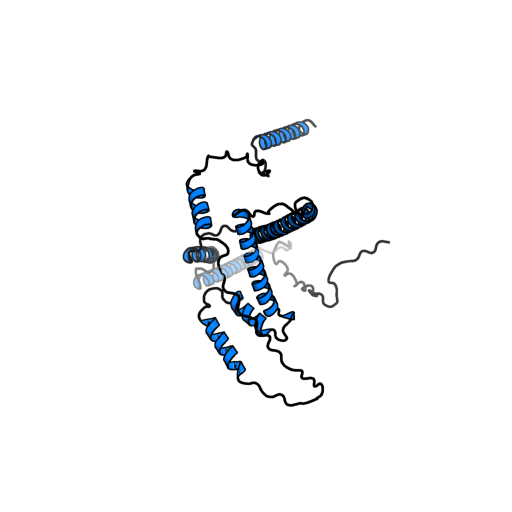 63.81 94 LYS A O 1
ATOM 735 N N . ILE A 1 95 ? -12.979 9.101 23.560 1.00 62.38 95 ILE A N 1
ATOM 736 C CA . ILE A 1 95 ? -12.522 10.284 22.821 1.00 62.38 95 ILE A CA 1
ATOM 737 C C . ILE A 1 95 ? -11.236 10.845 23.449 1.00 62.38 95 ILE A C 1
ATOM 739 O O . ILE A 1 95 ? -10.284 11.118 22.722 1.00 62.38 95 ILE A O 1
ATOM 743 N N . ASN A 1 96 ? -11.175 10.946 24.775 1.00 61.12 96 ASN A N 1
ATOM 744 C CA . ASN A 1 96 ? -10.058 11.498 25.536 1.00 61.12 96 ASN A CA 1
ATOM 745 C C . ASN A 1 96 ? -8.845 10.565 25.530 1.00 61.12 96 ASN A C 1
ATOM 747 O O . ASN A 1 96 ? -7.743 11.043 25.314 1.00 61.12 96 ASN A O 1
ATOM 751 N N . HIS A 1 97 ? -9.014 9.243 25.633 1.00 59.78 97 HIS A N 1
ATOM 752 C CA . HIS A 1 97 ? -7.927 8.271 25.452 1.00 59.78 97 HIS A CA 1
ATOM 753 C C . HIS A 1 97 ? -7.265 8.433 24.074 1.00 59.78 97 HIS A C 1
ATOM 755 O O . HIS A 1 97 ? -6.053 8.288 23.935 1.00 59.78 97 HIS A O 1
ATOM 761 N N . ARG A 1 98 ? -8.031 8.781 23.033 1.00 54.31 98 ARG A N 1
ATOM 762 C CA . ARG A 1 98 ? -7.473 9.054 21.700 1.00 54.31 98 ARG A CA 1
ATOM 763 C C . ARG A 1 98 ? -6.656 10.351 21.651 1.00 54.31 98 ARG A C 1
ATOM 765 O O . ARG A 1 98 ? -5.725 10.435 20.861 1.00 54.31 98 ARG A O 1
ATOM 772 N N . VAL A 1 99 ? -6.997 11.331 22.489 1.00 57.53 99 VAL A N 1
ATOM 773 C CA . VAL A 1 99 ? -6.292 12.618 22.617 1.00 57.53 99 VAL A CA 1
ATOM 774 C C . VAL A 1 99 ? -5.050 12.493 23.512 1.00 57.53 99 VAL A C 1
ATOM 776 O O . VAL A 1 99 ? -4.000 13.018 23.162 1.00 57.53 99 VAL A O 1
ATOM 779 N N . VAL A 1 100 ? -5.136 11.750 24.620 1.00 56.00 100 VAL A N 1
ATOM 780 C CA . VAL A 1 100 ? -4.047 11.545 25.595 1.00 56.00 100 VAL A CA 1
ATOM 781 C C . VAL A 1 100 ? -2.902 10.711 25.010 1.00 56.00 100 VAL A C 1
ATOM 783 O O . VAL A 1 100 ? -1.745 10.959 25.324 1.00 56.00 100 VAL A O 1
ATOM 786 N N . VAL A 1 101 ? -3.192 9.781 24.093 1.00 59.00 101 VAL A N 1
ATOM 787 C CA . VAL A 1 101 ? -2.170 8.957 23.411 1.00 59.00 101 VAL A CA 1
ATOM 788 C C . VAL A 1 101 ? -1.468 9.722 22.268 1.00 59.00 101 VAL A C 1
ATOM 790 O O . VAL A 1 101 ? -0.703 9.143 21.505 1.00 59.00 101 VAL A O 1
ATOM 793 N N . GLY A 1 102 ? -1.712 11.031 22.115 1.00 48.91 102 GLY A N 1
ATOM 794 C CA . GLY A 1 102 ? -0.987 11.878 21.159 1.00 48.91 102 GLY A CA 1
ATOM 795 C C . GLY A 1 102 ? -1.180 11.491 19.690 1.00 48.91 102 GLY A C 1
ATOM 796 O O . GLY A 1 102 ? -0.451 11.976 18.827 1.00 48.91 102 GLY A O 1
ATOM 797 N N . ARG A 1 103 ? -2.159 10.631 19.372 1.00 56.75 103 ARG A N 1
ATOM 798 C CA . ARG A 1 103 ? -2.493 10.345 17.978 1.00 56.75 103 ARG A CA 1
ATOM 799 C C . ARG A 1 103 ? -3.254 11.553 17.436 1.00 56.75 103 ARG A C 1
ATOM 801 O O . ARG A 1 103 ? -4.324 11.868 17.973 1.00 56.75 103 ARG A O 1
ATOM 808 N N . PRO A 1 104 ? -2.747 12.242 16.395 1.00 55.50 104 PRO A N 1
ATOM 809 C CA . PRO A 1 104 ? -3.528 13.277 15.734 1.00 55.50 104 PRO A CA 1
ATOM 810 C C . PRO A 1 104 ? -4.875 12.676 15.320 1.00 55.50 104 PRO A C 1
ATOM 812 O O . PRO A 1 104 ? -4.982 11.463 15.122 1.00 55.50 104 PRO A O 1
ATOM 815 N N . LYS A 1 105 ? -5.927 13.499 15.219 1.00 58.59 105 LYS A N 1
ATOM 816 C CA . LYS A 1 105 ? -7.197 13.076 14.611 1.00 58.59 105 LYS A CA 1
ATOM 817 C C . LYS A 1 105 ? -6.885 12.606 13.190 1.00 58.59 105 LYS A C 1
ATOM 819 O O . LYS A 1 105 ? -6.934 13.402 12.263 1.00 58.59 105 LYS A O 1
ATOM 824 N N . GLU A 1 106 ? -6.563 11.329 13.020 1.00 62.34 106 GLU A N 1
ATOM 825 C CA . GLU A 1 106 ? -6.528 10.703 11.715 1.00 62.34 106 GLU A CA 1
ATOM 826 C C . GLU A 1 106 ? -7.936 10.889 11.167 1.00 62.34 106 GLU A C 1
ATOM 828 O O . GLU A 1 106 ? -8.924 10.386 11.725 1.00 62.34 106 GLU A O 1
ATOM 833 N N . GLU A 1 107 ? -8.039 11.741 10.149 1.00 70.19 107 GLU A N 1
ATOM 834 C CA . GLU A 1 107 ? -9.253 11.900 9.374 1.00 70.19 107 GLU A CA 1
ATOM 835 C C . GLU A 1 107 ? -9.711 10.492 9.026 1.00 70.19 107 GLU A C 1
ATOM 837 O O . GLU A 1 107 ? -8.917 9.688 8.536 1.00 70.19 107 GLU A O 1
ATOM 842 N N . LYS A 1 108 ? -10.955 10.151 9.375 1.00 74.44 108 LYS A N 1
ATOM 843 C CA . LYS A 1 108 ? -11.494 8.809 9.154 1.00 74.44 108 LYS A CA 1
ATOM 844 C C . LYS A 1 108 ? -11.548 8.573 7.644 1.00 74.44 108 LYS A C 1
ATOM 846 O O . LYS A 1 108 ? -12.571 8.836 7.016 1.00 74.44 108 LYS A O 1
ATOM 851 N N . LYS A 1 109 ? -10.440 8.113 7.060 1.00 78.56 109 LYS A N 1
ATOM 852 C CA . LYS A 1 109 ? -10.362 7.722 5.657 1.00 78.56 109 LYS A CA 1
ATOM 853 C C . LYS A 1 109 ? -11.415 6.643 5.454 1.00 78.56 109 LYS A C 1
ATOM 855 O O . LYS A 1 109 ? -11.595 5.767 6.306 1.00 78.56 109 LYS A O 1
ATOM 860 N N . ALA A 1 110 ? -12.171 6.740 4.365 1.00 88.75 110 ALA A N 1
ATOM 861 C CA . ALA A 1 110 ? -13.190 5.741 4.092 1.00 88.75 110 ALA A CA 1
ATOM 862 C C . ALA A 1 110 ? -12.529 4.360 3.987 1.00 88.75 110 ALA A C 1
ATOM 864 O O . ALA A 1 110 ? -11.415 4.240 3.472 1.00 88.75 110 ALA A O 1
ATOM 865 N N . ARG A 1 111 ? -13.240 3.332 4.466 1.00 86.75 111 ARG A N 1
ATOM 866 C CA . ARG A 1 111 ? -12.717 1.971 4.682 1.00 86.75 111 ARG A CA 1
ATOM 867 C C . ARG A 1 111 ? -11.941 1.390 3.491 1.00 86.75 111 ARG A C 1
ATOM 869 O O . ARG A 1 111 ? -11.033 0.604 3.707 1.00 86.75 111 ARG A O 1
ATOM 876 N N . TYR A 1 112 ? -12.272 1.791 2.263 1.00 90.75 112 TYR A N 1
ATOM 877 C CA . TYR A 1 112 ? -11.711 1.224 1.032 1.00 90.75 112 TYR A CA 1
ATOM 878 C C . TYR A 1 112 ? -10.719 2.128 0.291 1.00 90.75 112 TYR A C 1
ATOM 880 O O . TYR A 1 112 ? -10.054 1.655 -0.628 1.00 90.75 112 TYR A O 1
ATOM 888 N N . ILE A 1 113 ? -10.577 3.408 0.663 1.00 92.00 113 ILE A N 1
ATOM 889 C CA . ILE A 1 113 ? -9.737 4.349 -0.106 1.00 92.00 113 ILE A CA 1
ATOM 890 C C . ILE A 1 113 ? -8.278 3.887 -0.128 1.00 92.00 113 ILE A C 1
ATOM 892 O O . ILE A 1 113 ? -7.652 3.946 -1.180 1.00 92.00 113 ILE A O 1
ATOM 896 N N . GLY A 1 114 ? -7.762 3.366 0.991 1.00 94.00 114 GLY A N 1
ATOM 897 C CA . GLY A 1 114 ? -6.408 2.803 1.052 1.00 94.00 114 GLY A CA 1
ATOM 898 C C . GLY A 1 114 ? -6.207 1.690 0.024 1.00 94.00 114 GLY A C 1
ATOM 899 O O . GLY A 1 114 ? -5.366 1.821 -0.858 1.00 94.00 114 GLY A O 1
ATOM 900 N N . SER A 1 115 ? -7.075 0.673 0.053 1.00 94.69 115 SER A N 1
ATOM 901 C CA . SER A 1 115 ? -6.998 -0.468 -0.871 1.00 94.69 115 SER A CA 1
ATOM 902 C C . SER A 1 115 ? -7.118 -0.072 -2.346 1.00 94.69 115 SER A C 1
ATOM 904 O O . SER A 1 115 ? -6.433 -0.632 -3.196 1.00 94.69 115 SER A O 1
ATOM 906 N N . ILE A 1 116 ? -7.952 0.924 -2.668 1.00 95.31 116 ILE A N 1
ATOM 907 C CA . ILE A 1 116 ? -8.113 1.406 -4.047 1.00 95.31 116 ILE A CA 1
ATOM 908 C C . ILE A 1 116 ? -6.842 2.124 -4.507 1.00 95.31 116 ILE A C 1
ATOM 910 O O . ILE A 1 116 ? -6.391 1.910 -5.629 1.00 95.31 116 ILE A O 1
ATOM 914 N N . MET A 1 117 ? -6.248 2.951 -3.644 1.00 95.88 117 MET A N 1
ATOM 915 C CA . MET A 1 117 ? -5.002 3.657 -3.947 1.00 95.88 117 MET A CA 1
ATOM 916 C C . MET A 1 117 ? -3.820 2.692 -4.086 1.00 95.88 117 MET A C 1
ATOM 918 O O . MET A 1 117 ? -2.975 2.880 -4.954 1.00 95.88 117 MET A O 1
ATOM 922 N N . GLU A 1 118 ? -3.756 1.652 -3.257 1.00 95.56 118 GLU A N 1
ATOM 923 C CA . GLU A 1 118 ? -2.753 0.588 -3.365 1.00 95.56 118 GLU A CA 1
ATOM 924 C C . GLU A 1 118 ? -2.914 -0.196 -4.670 1.00 95.56 118 GLU A C 1
ATOM 926 O O . GLU A 1 118 ? -1.953 -0.324 -5.424 1.00 95.56 118 GLU A O 1
ATOM 931 N N . ALA A 1 119 ? -4.135 -0.626 -5.002 1.00 97.00 119 ALA A N 1
ATOM 932 C CA . ALA A 1 119 ? -4.421 -1.310 -6.261 1.00 97.00 119 ALA A CA 1
ATOM 933 C C . ALA A 1 119 ? -4.109 -0.437 -7.487 1.00 97.00 119 ALA A C 1
ATOM 935 O O . ALA A 1 119 ? -3.598 -0.937 -8.486 1.00 97.00 119 ALA A O 1
ATOM 936 N N . HIS A 1 120 ? -4.384 0.870 -7.415 1.00 97.69 120 HIS A N 1
ATOM 937 C CA . HIS A 1 120 ? -3.993 1.816 -8.457 1.00 97.69 120 HIS A CA 1
ATOM 938 C C . HIS A 1 120 ? -2.474 1.831 -8.641 1.00 97.69 120 HIS A C 1
ATOM 940 O O . HIS A 1 120 ? -2.001 1.673 -9.758 1.00 97.69 120 HIS A O 1
ATOM 946 N N . LYS A 1 121 ? -1.698 1.958 -7.557 1.00 95.69 121 LYS A N 1
ATOM 947 C CA . LYS A 1 121 ? -0.226 1.947 -7.627 1.00 95.69 121 LYS A CA 1
ATOM 948 C C . LYS A 1 121 ? 0.317 0.658 -8.243 1.00 95.69 121 LYS A C 1
ATOM 950 O O . LYS A 1 121 ? 1.231 0.724 -9.054 1.00 95.69 121 LYS A O 1
ATOM 955 N N . VAL A 1 122 ? -0.253 -0.495 -7.892 1.00 93.75 122 VAL A N 1
ATOM 956 C CA . VAL A 1 122 ? 0.140 -1.784 -8.488 1.00 93.75 122 VAL A CA 1
ATOM 957 C C . VAL A 1 122 ? -0.098 -1.781 -10.000 1.00 93.75 122 VAL A C 1
ATOM 959 O O . VAL A 1 122 ? 0.799 -2.146 -10.755 1.00 93.75 122 VAL A O 1
ATOM 962 N N . ARG A 1 123 ? -1.259 -1.296 -10.455 1.00 96.38 123 ARG A N 1
ATOM 963 C CA . ARG A 1 123 ? -1.572 -1.196 -11.891 1.00 96.38 123 ARG A CA 1
ATOM 964 C C . ARG A 1 123 ? -0.664 -0.229 -12.635 1.00 96.38 123 ARG A C 1
ATOM 966 O O . ARG A 1 123 ? -0.285 -0.527 -13.759 1.00 96.38 123 ARG A O 1
ATOM 973 N N . GLU A 1 124 ? -0.309 0.903 -12.033 1.00 95.88 124 GLU A N 1
ATOM 974 C CA . GLU A 1 124 ? 0.646 1.841 -12.638 1.00 95.88 124 GLU A CA 1
ATOM 975 C C . GLU A 1 124 ? 1.992 1.149 -12.894 1.00 95.88 124 GLU A C 1
ATOM 977 O O . GLU A 1 124 ? 2.491 1.179 -14.015 1.00 95.88 124 GLU A O 1
ATOM 982 N N . ILE A 1 125 ? 2.509 0.408 -11.908 1.00 90.81 125 ILE A N 1
ATOM 983 C CA . ILE A 1 125 ? 3.760 -0.358 -12.042 1.00 90.81 125 ILE A CA 1
ATOM 984 C C . ILE A 1 125 ? 3.641 -1.443 -13.127 1.00 90.81 125 ILE A C 1
ATOM 986 O O . ILE A 1 125 ? 4.577 -1.683 -13.891 1.00 90.81 125 ILE A O 1
ATOM 990 N N . GLU A 1 126 ? 2.501 -2.129 -13.220 1.00 93.44 126 GLU A N 1
ATOM 991 C CA . GLU A 1 126 ? 2.251 -3.118 -14.278 1.00 93.44 126 GLU A CA 1
ATOM 992 C C . GLU A 1 126 ? 2.185 -2.476 -15.669 1.00 93.44 126 GLU A C 1
ATOM 994 O O . GLU A 1 126 ? 2.780 -2.994 -16.617 1.00 93.44 126 GLU A O 1
ATOM 999 N N . ASN A 1 127 ? 1.511 -1.333 -15.794 1.00 95.62 127 ASN A N 1
ATOM 1000 C CA . ASN A 1 127 ? 1.410 -0.578 -17.039 1.00 95.62 127 ASN A CA 1
ATOM 1001 C C . ASN A 1 127 ? 2.784 -0.086 -17.505 1.00 95.62 127 ASN A C 1
ATOM 1003 O O . ASN A 1 127 ? 3.107 -0.212 -18.687 1.00 95.62 127 ASN A O 1
ATOM 1007 N N . GLU A 1 128 ? 3.614 0.405 -16.585 1.00 91.75 128 GLU A N 1
ATOM 1008 C CA . GLU A 1 128 ? 5.002 0.787 -16.861 1.00 91.75 128 GLU A CA 1
ATOM 1009 C C . GLU A 1 128 ? 5.806 -0.410 -17.389 1.00 91.75 128 GLU A C 1
ATOM 1011 O O . GLU A 1 128 ? 6.419 -0.319 -18.454 1.00 91.75 128 GLU A O 1
ATOM 1016 N N . LYS A 1 129 ? 5.709 -1.581 -16.742 1.00 90.25 129 LYS A N 1
ATOM 1017 C CA . LYS A 1 129 ? 6.352 -2.822 -17.221 1.00 90.25 129 LYS A CA 1
ATOM 1018 C C . LYS A 1 129 ? 5.890 -3.216 -18.627 1.00 90.25 129 LYS A C 1
ATOM 1020 O O . LYS A 1 129 ? 6.692 -3.698 -19.431 1.00 90.25 129 LYS A O 1
ATOM 1025 N N . LEU A 1 130 ? 4.602 -3.060 -18.934 1.00 96.19 130 LEU A N 1
ATOM 1026 C CA . LEU A 1 130 ? 4.057 -3.356 -20.261 1.00 96.19 130 LEU A CA 1
ATOM 1027 C C . LEU A 1 130 ? 4.578 -2.381 -21.317 1.00 96.19 130 LEU A C 1
ATOM 1029 O O . LEU A 1 130 ? 4.985 -2.817 -22.396 1.00 96.19 130 LEU A O 1
ATOM 1033 N N . PHE A 1 131 ? 4.592 -1.085 -21.004 1.00 94.62 131 PHE A N 1
ATOM 1034 C CA . PHE A 1 131 ? 5.118 -0.055 -21.891 1.00 94.62 131 PHE A CA 1
ATOM 1035 C C . PHE A 1 131 ? 6.601 -0.289 -22.192 1.00 94.62 131 PHE A C 1
ATOM 1037 O O . PHE A 1 131 ? 7.012 -0.262 -23.348 1.00 94.62 131 PHE A O 1
ATOM 1044 N N . GLU A 1 132 ? 7.397 -0.631 -21.183 1.00 89.69 132 GLU 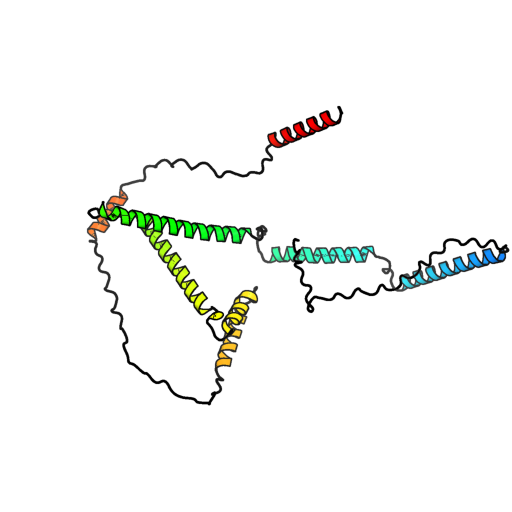A N 1
ATOM 1045 C CA . GLU A 1 132 ? 8.818 -0.935 -21.357 1.00 89.69 132 GLU A CA 1
ATOM 1046 C C . GLU A 1 132 ? 9.047 -2.187 -22.207 1.00 89.69 132 GLU A C 1
ATOM 1048 O O . GLU A 1 132 ? 9.870 -2.174 -23.118 1.00 89.69 132 GLU A O 1
ATOM 1053 N N . ARG A 1 133 ? 8.282 -3.262 -21.980 1.00 94.19 133 ARG A N 1
ATOM 1054 C CA . ARG A 1 133 ? 8.341 -4.460 -22.837 1.00 94.19 133 ARG A CA 1
ATOM 1055 C C . ARG A 1 133 ? 7.986 -4.145 -24.286 1.00 94.19 133 ARG A C 1
ATOM 1057 O O . ARG A 1 133 ? 8.561 -4.740 -25.195 1.00 94.19 133 ARG A O 1
ATOM 1064 N N . LYS A 1 134 ? 7.038 -3.232 -24.502 1.00 97.12 134 LYS A N 1
ATOM 1065 C CA . LYS A 1 134 ? 6.684 -2.758 -25.838 1.00 97.12 134 LYS A CA 1
ATOM 1066 C C . LYS A 1 134 ? 7.844 -1.979 -26.468 1.00 97.12 134 LYS A C 1
ATOM 1068 O O . LYS A 1 134 ? 8.227 -2.315 -27.581 1.00 97.12 134 LYS A O 1
ATOM 1073 N N . MET A 1 135 ? 8.451 -1.047 -25.732 1.00 92.19 135 MET A N 1
ATOM 1074 C CA . MET A 1 135 ? 9.613 -0.274 -26.193 1.00 92.19 135 MET A CA 1
ATOM 1075 C C . MET A 1 135 ? 10.810 -1.163 -26.547 1.00 92.19 135 MET A C 1
ATOM 1077 O O . MET A 1 135 ? 11.455 -0.944 -27.565 1.00 92.19 135 MET A O 1
ATOM 1081 N N . VAL A 1 136 ? 11.100 -2.185 -25.736 1.00 92.31 136 VAL A N 1
ATOM 1082 C CA . VAL A 1 136 ? 12.179 -3.146 -26.022 1.00 92.31 136 VAL A CA 1
ATOM 1083 C C . VAL A 1 136 ? 11.882 -3.925 -27.300 1.00 92.31 136 VAL A C 1
ATOM 1085 O O . VAL A 1 136 ? 12.748 -4.033 -28.159 1.00 92.31 136 VAL A O 1
ATOM 1088 N N . ARG A 1 137 ? 10.644 -4.402 -27.469 1.00 96.69 137 ARG A N 1
ATOM 1089 C CA . ARG A 1 137 ? 10.235 -5.131 -28.676 1.00 96.69 137 ARG A CA 1
ATOM 1090 C C . ARG A 1 137 ? 10.340 -4.272 -29.939 1.00 96.69 137 ARG A C 1
ATOM 1092 O O . ARG A 1 137 ? 10.777 -4.769 -30.971 1.00 96.69 137 ARG A O 1
ATOM 1099 N N . GLU A 1 138 ? 9.937 -3.006 -29.868 1.00 95.19 138 GLU A N 1
ATOM 1100 C CA . GLU A 1 138 ? 10.073 -2.052 -30.978 1.00 95.19 138 GLU A CA 1
ATOM 1101 C C . GLU A 1 138 ? 11.554 -1.778 -31.286 1.00 95.19 138 GLU A C 1
ATOM 1103 O O . GLU A 1 138 ? 11.965 -1.847 -32.442 1.00 95.19 138 GLU A O 1
ATOM 1108 N N . ALA A 1 139 ? 12.385 -1.598 -30.255 1.00 91.88 139 ALA A N 1
ATOM 1109 C CA . ALA A 1 139 ? 13.824 -1.403 -30.419 1.00 91.88 139 ALA A CA 1
ATOM 1110 C C . ALA A 1 139 ? 14.542 -2.629 -31.010 1.00 91.88 139 ALA A C 1
ATOM 1112 O O . ALA A 1 139 ? 15.486 -2.471 -31.779 1.00 91.88 139 ALA A O 1
ATOM 1113 N N . GLU A 1 140 ? 14.117 -3.846 -30.665 1.00 92.50 140 GLU A N 1
ATOM 1114 C CA . GLU A 1 140 ? 14.626 -5.089 -31.257 1.00 92.50 140 GLU A CA 1
ATOM 1115 C C . GLU A 1 140 ? 14.207 -5.230 -32.724 1.00 92.50 140 GLU A C 1
ATOM 1117 O O . GLU A 1 140 ? 15.029 -5.601 -33.558 1.00 92.50 140 GLU A O 1
ATOM 1122 N N . ALA A 1 141 ? 12.963 -4.877 -33.063 1.00 95.12 141 ALA A N 1
ATOM 1123 C CA . ALA A 1 141 ? 12.484 -4.893 -34.444 1.00 95.12 141 ALA A CA 1
ATOM 1124 C C . ALA A 1 141 ? 13.245 -3.890 -35.332 1.00 95.12 141 ALA A C 1
ATOM 1126 O O . ALA A 1 141 ? 13.586 -4.199 -36.475 1.00 95.12 141 ALA A O 1
ATOM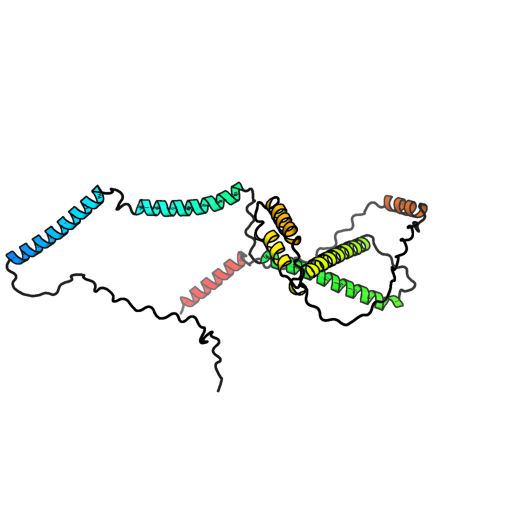 1127 N N . GLU A 1 142 ? 13.563 -2.709 -34.797 1.00 91.56 142 GLU A N 1
ATOM 1128 C CA . GLU A 1 142 ? 14.339 -1.672 -35.486 1.00 91.56 142 GLU A CA 1
ATOM 1129 C C . GLU A 1 142 ? 15.861 -1.869 -35.375 1.00 91.56 142 GLU A C 1
ATOM 1131 O O . GLU A 1 142 ? 16.628 -1.158 -36.029 1.00 91.56 142 GLU A O 1
ATOM 1136 N N . ALA A 1 143 ? 16.328 -2.853 -34.596 1.00 92.44 143 ALA A N 1
ATOM 1137 C CA . ALA A 1 143 ? 17.753 -3.074 -34.354 1.00 92.44 143 ALA A CA 1
ATOM 1138 C C . ALA A 1 143 ? 18.532 -3.338 -35.648 1.00 92.44 143 ALA A C 1
ATOM 1140 O O . ALA A 1 143 ? 19.684 -2.929 -35.761 1.00 92.44 143 ALA A O 1
ATOM 1141 N N . HIS A 1 144 ? 17.899 -3.967 -36.641 1.00 91.19 144 HIS A N 1
ATOM 1142 C CA . HIS A 1 144 ? 18.506 -4.216 -37.947 1.00 91.19 144 HIS A CA 1
ATOM 1143 C C . HIS A 1 144 ? 18.782 -2.931 -38.743 1.00 91.19 144 HIS A C 1
ATOM 1145 O O . HIS A 1 144 ? 19.728 -2.901 -39.523 1.00 91.19 144 HIS A O 1
ATOM 1151 N N . LEU A 1 145 ? 17.995 -1.865 -38.546 1.00 91.75 145 LEU A N 1
ATOM 1152 C CA . LEU A 1 145 ? 18.176 -0.592 -39.257 1.00 91.75 145 LEU A CA 1
ATOM 1153 C C . LEU A 1 145 ? 19.273 0.286 -38.643 1.00 91.75 145 LEU A C 1
ATOM 1155 O O . LEU A 1 145 ? 19.798 1.179 -39.308 1.00 91.75 145 LEU A O 1
ATOM 1159 N N . TYR A 1 146 ? 19.607 0.055 -37.373 1.00 88.81 146 TYR A N 1
ATOM 1160 C CA . TYR A 1 146 ? 20.515 0.906 -36.605 1.00 88.81 146 TYR A CA 1
ATOM 1161 C C . TYR A 1 146 ? 21.641 0.123 -35.919 1.00 88.81 146 TYR A C 1
ATOM 1163 O O . TYR A 1 146 ? 22.217 0.612 -34.951 1.00 88.81 146 TYR A O 1
ATOM 1171 N N . ALA A 1 147 ? 21.972 -1.071 -36.423 1.00 91.62 147 ALA A N 1
ATOM 1172 C CA . ALA A 1 147 ? 23.019 -1.929 -35.865 1.00 91.62 147 ALA A CA 1
ATOM 1173 C C . ALA A 1 147 ? 24.399 -1.249 -35.843 1.00 91.62 147 ALA A C 1
ATOM 1175 O O . ALA A 1 147 ? 25.139 -1.402 -34.875 1.00 91.62 147 ALA A O 1
ATOM 1176 N N . ASP A 1 148 ? 24.698 -0.446 -36.865 1.00 92.69 148 ASP A N 1
ATOM 1177 C CA . ASP A 1 148 ? 25.983 0.248 -37.011 1.00 92.69 148 ASP A CA 1
ATOM 1178 C C . ASP A 1 148 ? 26.085 1.532 -36.165 1.00 92.69 148 ASP A C 1
ATOM 1180 O O . ASP A 1 148 ? 27.121 2.196 -36.168 1.00 92.69 148 ASP A O 1
ATOM 1184 N N . LYS A 1 149 ? 25.014 1.928 -35.460 1.00 94.31 149 LYS A N 1
ATOM 1185 C CA . LYS A 1 149 ? 24.982 3.155 -34.650 1.00 94.31 149 LYS A CA 1
ATOM 1186 C C . LYS A 1 149 ? 25.162 2.846 -33.167 1.00 94.31 149 LYS A C 1
ATOM 1188 O O . LYS A 1 149 ? 24.591 1.902 -32.626 1.00 94.31 149 LYS A O 1
ATOM 1193 N N . GLU A 1 150 ? 25.909 3.707 -32.486 1.00 90.00 150 GLU A N 1
ATOM 1194 C CA . GLU A 1 150 ? 26.129 3.603 -31.044 1.00 90.00 150 GLU A CA 1
ATOM 1195 C C . GLU A 1 150 ? 24.843 3.899 -30.247 1.00 90.00 150 GLU A C 1
ATOM 1197 O O . GLU A 1 150 ? 24.078 4.814 -30.563 1.00 90.00 150 GLU A O 1
ATOM 1202 N N . LYS A 1 151 ? 24.598 3.119 -29.184 1.00 89.50 151 LYS A N 1
ATOM 1203 C CA . LYS A 1 151 ? 23.436 3.267 -28.292 1.00 89.50 151 LYS A CA 1
ATOM 1204 C C . LYS A 1 151 ? 23.834 4.054 -27.046 1.00 89.50 151 LYS A C 1
ATOM 1206 O O . LYS A 1 151 ? 24.506 3.527 -26.162 1.00 89.50 151 LYS A O 1
ATOM 1211 N N . PHE A 1 152 ? 23.374 5.296 -26.933 1.00 90.12 152 PHE A N 1
ATOM 1212 C CA . PHE A 1 152 ? 23.656 6.133 -25.766 1.00 90.12 152 PHE A CA 1
ATOM 1213 C C . PHE A 1 152 ? 22.525 6.064 -24.737 1.00 90.12 152 PHE A C 1
ATOM 1215 O O . PHE A 1 152 ? 21.390 6.452 -25.005 1.00 90.12 152 PHE A O 1
ATOM 1222 N N . LEU A 1 153 ? 22.842 5.610 -23.522 1.00 90.81 153 LEU A N 1
ATOM 1223 C CA . LEU A 1 153 ? 21.913 5.653 -22.391 1.00 90.81 153 LEU A CA 1
ATOM 1224 C C . LEU A 1 153 ? 22.063 6.973 -21.632 1.00 90.81 153 LEU A C 1
ATOM 1226 O O . LEU A 1 153 ? 23.141 7.264 -21.100 1.00 90.81 153 LEU A O 1
ATOM 1230 N N . THR A 1 154 ? 20.973 7.734 -21.522 1.00 94.12 154 THR A N 1
ATOM 1231 C CA . THR A 1 154 ? 20.927 8.976 -20.736 1.00 94.12 154 THR A CA 1
ATOM 1232 C C . THR A 1 154 ? 21.035 8.684 -19.237 1.00 94.12 154 THR A C 1
ATOM 1234 O O . THR A 1 154 ? 20.628 7.623 -18.758 1.00 94.12 154 THR A O 1
ATOM 1237 N N . SER A 1 155 ? 21.569 9.630 -18.459 1.00 94.50 155 SER A N 1
ATOM 1238 C CA . SER A 1 155 ? 21.716 9.480 -17.001 1.00 94.50 155 SER A CA 1
ATOM 1239 C C . SER A 1 155 ? 20.379 9.209 -16.297 1.00 94.50 155 SER A C 1
ATOM 1241 O O . SER A 1 155 ? 20.322 8.409 -15.366 1.00 94.50 155 SER A O 1
ATOM 1243 N N . ALA A 1 156 ? 19.289 9.819 -16.772 1.00 92.81 156 ALA A N 1
ATOM 1244 C CA . ALA A 1 156 ? 17.941 9.589 -16.261 1.00 92.81 156 ALA A CA 1
ATOM 1245 C C . ALA A 1 156 ? 17.457 8.152 -16.513 1.00 92.81 156 ALA A C 1
ATOM 1247 O O . ALA A 1 156 ? 16.865 7.543 -15.624 1.00 92.81 156 ALA A O 1
ATOM 1248 N N . TYR A 1 157 ? 17.740 7.588 -17.690 1.00 89.69 157 TYR A N 1
ATOM 1249 C CA . TYR A 1 157 ? 17.354 6.214 -18.008 1.00 89.69 157 TYR A CA 1
ATOM 1250 C C . TYR A 1 157 ? 18.151 5.189 -17.194 1.00 89.69 157 TYR A C 1
ATOM 1252 O O . TYR A 1 157 ? 17.576 4.236 -16.680 1.00 89.69 157 TYR A O 1
ATOM 1260 N N . ARG A 1 158 ? 19.449 5.436 -16.967 1.00 94.38 158 ARG A N 1
ATOM 1261 C CA . ARG A 1 158 ? 20.269 4.608 -16.062 1.00 94.38 158 ARG A CA 1
ATOM 1262 C C . ARG A 1 158 ? 19.693 4.573 -14.642 1.00 94.38 158 ARG A C 1
ATOM 1264 O O . ARG A 1 158 ? 19.627 3.510 -14.041 1.00 94.38 158 ARG A O 1
ATOM 1271 N N . LYS A 1 159 ? 19.218 5.716 -14.129 1.00 95.44 159 LYS A N 1
ATOM 1272 C CA . LYS A 1 159 ? 18.539 5.788 -12.822 1.00 95.44 159 LYS A CA 1
ATOM 1273 C C . LYS A 1 159 ? 17.225 5.003 -12.801 1.00 95.44 159 LYS A C 1
ATOM 1275 O O . LYS A 1 159 ? 16.944 4.347 -11.806 1.00 95.44 159 LYS A O 1
ATOM 1280 N N . LYS A 1 160 ? 16.436 5.050 -13.883 1.00 90.81 160 LYS A N 1
ATOM 1281 C CA . LYS A 1 160 ? 15.196 4.261 -14.002 1.00 90.81 160 LYS A CA 1
ATOM 1282 C C . LYS A 1 160 ? 15.470 2.756 -13.994 1.00 90.81 160 LYS A C 1
ATOM 1284 O O . LYS A 1 160 ? 14.776 2.034 -13.290 1.00 90.81 160 LYS A O 1
ATOM 1289 N N . LEU A 1 161 ? 16.498 2.303 -14.717 1.00 89.44 161 LEU A N 1
ATOM 1290 C CA . LEU A 1 161 ? 16.919 0.899 -14.702 1.00 89.44 161 LEU A CA 1
ATOM 1291 C C . LEU A 1 161 ? 17.340 0.450 -13.297 1.00 89.44 161 LEU A C 1
ATOM 1293 O O . LEU A 1 161 ? 16.834 -0.557 -12.819 1.00 89.44 161 LEU A O 1
ATOM 1297 N N . ALA A 1 162 ? 18.174 1.234 -12.607 1.00 93.50 162 ALA A N 1
ATOM 1298 C CA . ALA A 1 162 ? 18.605 0.913 -11.245 1.00 93.50 162 ALA A CA 1
ATOM 1299 C C . ALA A 1 162 ? 17.425 0.833 -10.258 1.00 93.50 162 ALA A C 1
ATOM 1301 O O . ALA A 1 162 ? 17.278 -0.158 -9.551 1.00 93.50 162 ALA A O 1
ATOM 1302 N N . ALA A 1 163 ? 16.528 1.827 -10.268 1.00 90.81 163 ALA A N 1
ATOM 1303 C CA . ALA A 1 163 ? 15.340 1.822 -9.410 1.00 90.81 163 ALA A CA 1
ATOM 1304 C C . ALA A 1 163 ? 14.427 0.612 -9.682 1.00 90.81 163 ALA A C 1
ATOM 1306 O O . ALA A 1 163 ? 13.813 0.059 -8.768 1.00 90.81 163 ALA A O 1
ATOM 1307 N N . ARG A 1 164 ? 14.347 0.176 -10.943 1.00 86.62 164 ARG A N 1
ATOM 1308 C CA . ARG A 1 164 ? 13.592 -1.015 -11.329 1.00 86.62 164 ARG A CA 1
ATOM 1309 C C . ARG A 1 164 ? 14.251 -2.298 -10.826 1.00 86.62 164 ARG A C 1
ATOM 1311 O O . ARG A 1 164 ? 13.553 -3.161 -10.300 1.00 86.62 164 ARG A O 1
ATOM 1318 N N . GLU A 1 165 ? 15.563 -2.432 -10.983 1.00 92.12 165 GLU A N 1
ATOM 1319 C CA . GLU A 1 165 ? 16.320 -3.587 -10.490 1.00 92.12 165 GLU A CA 1
ATOM 1320 C C . GLU A 1 165 ? 16.204 -3.724 -8.969 1.00 92.12 165 GLU A C 1
ATOM 1322 O O . GLU A 1 165 ? 15.970 -4.824 -8.468 1.00 92.12 165 GLU A O 1
ATOM 1327 N N . GLU A 1 166 ? 16.283 -2.608 -8.239 1.00 94.56 166 GLU A N 1
ATOM 1328 C CA . GLU A 1 166 ? 16.062 -2.559 -6.791 1.00 94.56 166 GLU A CA 1
ATOM 1329 C C . GLU A 1 166 ? 14.649 -3.030 -6.424 1.00 94.56 166 GLU A C 1
ATOM 1331 O O . GLU A 1 166 ? 14.491 -3.923 -5.590 1.00 94.56 166 GLU A O 1
ATOM 1336 N N . TYR A 1 167 ? 13.620 -2.509 -7.100 1.00 88.88 167 TYR A N 1
ATOM 1337 C CA . TYR A 1 167 ? 12.232 -2.908 -6.862 1.00 88.88 167 TYR A CA 1
ATOM 1338 C C . TYR A 1 167 ? 11.984 -4.397 -7.163 1.00 88.88 167 TYR A C 1
ATOM 1340 O O . TYR A 1 167 ? 11.328 -5.099 -6.390 1.00 88.88 167 TYR A O 1
ATOM 1348 N N . GLU A 1 168 ? 12.530 -4.918 -8.265 1.00 89.75 168 GLU A N 1
ATOM 1349 C CA . GLU A 1 168 ? 12.437 -6.341 -8.604 1.00 89.75 168 GLU A CA 1
ATOM 1350 C C . GLU A 1 168 ? 13.201 -7.221 -7.600 1.00 89.75 168 GLU A C 1
ATOM 1352 O O . GLU A 1 168 ? 12.732 -8.308 -7.257 1.00 89.75 168 GLU A O 1
ATOM 1357 N N . ALA A 1 169 ? 14.351 -6.769 -7.095 1.00 94.44 169 ALA A N 1
ATOM 1358 C CA . ALA A 1 169 ? 15.102 -7.476 -6.062 1.00 94.44 169 ALA A CA 1
ATOM 1359 C C . ALA A 1 169 ? 14.349 -7.505 -4.723 1.00 94.44 169 ALA A C 1
ATOM 1361 O O . ALA A 1 169 ? 14.335 -8.537 -4.050 1.00 94.44 169 ALA A O 1
ATOM 1362 N N . GLU A 1 170 ? 13.691 -6.410 -4.340 1.00 93.62 170 GLU A N 1
ATOM 1363 C CA . GLU A 1 170 ? 12.833 -6.364 -3.154 1.00 93.62 170 GLU A CA 1
ATOM 1364 C C . GLU A 1 170 ? 11.632 -7.301 -3.269 1.00 93.62 170 GLU A C 1
ATOM 1366 O O . GLU A 1 170 ? 11.336 -8.022 -2.314 1.00 93.62 170 GLU A O 1
ATOM 1371 N N . LEU A 1 171 ? 10.962 -7.330 -4.425 1.00 90.12 171 LEU A N 1
ATOM 1372 C CA . LEU A 1 171 ? 9.872 -8.274 -4.672 1.00 90.12 171 LEU A CA 1
ATOM 1373 C C . LEU A 1 171 ? 10.362 -9.718 -4.580 1.00 90.12 171 LEU A C 1
ATOM 1375 O O . LEU A 1 171 ? 9.784 -10.491 -3.827 1.00 90.12 171 LEU A O 1
ATOM 1379 N N . LYS A 1 172 ? 11.481 -10.061 -5.226 1.00 94.69 172 LYS A N 1
ATOM 1380 C CA . LYS A 1 172 ? 12.075 -11.406 -5.129 1.00 94.69 172 LYS A CA 1
ATOM 1381 C C . LYS A 1 172 ? 12.425 -11.781 -3.690 1.00 94.69 172 LYS A C 1
ATOM 1383 O O . LYS A 1 172 ? 12.192 -12.909 -3.270 1.00 94.69 172 LYS A O 1
ATOM 1388 N N . ARG A 1 173 ? 12.968 -10.846 -2.903 1.00 95.44 173 ARG A N 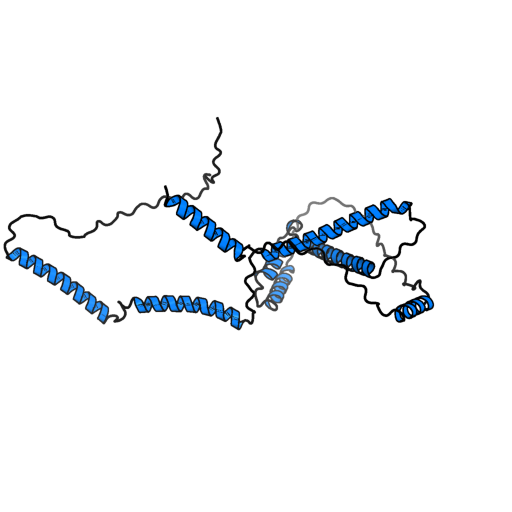1
ATOM 1389 C CA . ARG A 1 173 ? 13.247 -11.079 -1.475 1.00 95.44 173 ARG A CA 1
ATOM 1390 C C . ARG A 1 173 ? 11.966 -11.376 -0.697 1.00 95.44 173 ARG A C 1
ATOM 1392 O O . ARG A 1 173 ? 11.958 -12.317 0.093 1.00 95.44 173 ARG A O 1
ATOM 1399 N N . LYS A 1 174 ? 10.897 -10.609 -0.932 1.00 93.00 174 LYS A N 1
ATOM 1400 C CA . LYS A 1 174 ? 9.583 -10.839 -0.309 1.00 93.00 174 LYS A CA 1
ATOM 1401 C C . LYS A 1 174 ? 8.995 -12.180 -0.733 1.00 93.00 174 LYS A C 1
ATOM 1403 O O . LYS A 1 174 ? 8.614 -12.951 0.134 1.00 93.00 174 LYS A O 1
ATOM 1408 N N . GLU A 1 175 ? 9.033 -12.507 -2.021 1.00 93.44 175 GLU A N 1
ATOM 1409 C CA . GLU A 1 175 ? 8.573 -13.792 -2.557 1.00 93.44 175 GLU A CA 1
ATOM 1410 C C . GLU A 1 175 ? 9.312 -14.978 -1.924 1.00 93.44 175 GLU A C 1
ATOM 1412 O O . GLU A 1 175 ? 8.691 -15.987 -1.608 1.00 93.44 175 GLU A O 1
ATOM 1417 N N . VAL A 1 176 ? 10.624 -14.870 -1.682 1.00 94.75 176 VAL A N 1
ATOM 1418 C CA . VAL A 1 176 ? 11.399 -15.922 -0.999 1.00 94.75 176 VAL A CA 1
ATOM 1419 C C . VAL A 1 176 ? 10.972 -16.081 0.462 1.00 94.75 176 VAL A C 1
ATOM 1421 O O . VAL A 1 176 ? 10.863 -17.210 0.946 1.00 94.75 176 VAL A O 1
ATOM 1424 N N . ILE A 1 177 ? 10.722 -14.977 1.171 1.00 91.00 177 ILE A N 1
ATOM 1425 C CA . ILE A 1 177 ? 10.240 -15.006 2.559 1.00 91.00 177 ILE A CA 1
ATOM 1426 C C . ILE A 1 177 ? 8.832 -15.605 2.610 1.00 91.00 177 ILE A C 1
ATOM 1428 O O . ILE A 1 177 ? 8.613 -16.572 3.333 1.00 91.00 177 ILE A O 1
ATOM 1432 N N . GLU A 1 178 ? 7.913 -15.110 1.783 1.00 89.69 178 GLU A N 1
ATOM 1433 C CA . GLU A 1 178 ? 6.540 -15.610 1.685 1.00 89.69 178 GLU A CA 1
ATOM 1434 C C . GLU A 1 178 ? 6.514 -17.087 1.286 1.00 89.69 178 GLU A C 1
ATOM 1436 O O . GLU A 1 178 ? 5.820 -17.882 1.909 1.00 89.69 178 GLU A O 1
ATOM 1441 N N . ALA A 1 179 ? 7.329 -17.504 0.313 1.00 91.31 179 ALA A N 1
ATOM 1442 C CA . ALA A 1 179 ? 7.437 -18.907 -0.077 1.00 91.31 179 ALA A CA 1
ATOM 1443 C C . ALA A 1 179 ? 7.990 -19.784 1.050 1.00 91.31 179 ALA A C 1
ATOM 1445 O O . ALA A 1 179 ? 7.600 -20.946 1.165 1.00 91.31 179 ALA A O 1
ATOM 1446 N N . ARG A 1 180 ? 8.891 -19.245 1.879 1.00 88.19 180 ARG A N 1
ATOM 1447 C CA . ARG A 1 180 ? 9.409 -19.930 3.063 1.00 88.19 180 ARG A CA 1
ATOM 1448 C C . ARG A 1 180 ? 8.359 -20.011 4.169 1.00 88.19 180 ARG A C 1
ATOM 1450 O O . ARG A 1 180 ? 8.364 -21.004 4.896 1.00 88.19 180 ARG A O 1
ATOM 1457 N N . GLU A 1 181 ? 7.524 -18.994 4.334 1.00 86.06 181 GLU A N 1
ATOM 1458 C CA . GLU A 1 181 ? 6.472 -18.890 5.358 1.00 86.06 181 GLU A CA 1
ATOM 1459 C C . GLU A 1 181 ? 5.134 -19.504 4.923 1.00 86.06 181 GLU A C 1
ATOM 1461 O O . GLU A 1 181 ? 4.211 -19.628 5.728 1.00 86.06 181 GLU A O 1
ATOM 1466 N N . ASP A 1 182 ? 5.050 -19.946 3.672 1.00 88.75 182 ASP A N 1
ATOM 1467 C CA . ASP A 1 182 ? 3.891 -20.603 3.093 1.00 88.75 182 ASP A CA 1
ATOM 1468 C C . ASP A 1 182 ? 3.549 -21.896 3.840 1.00 88.75 182 ASP A C 1
ATOM 1470 O O . ASP A 1 182 ? 4.262 -22.905 3.811 1.00 88.75 182 ASP A O 1
ATOM 1474 N N . VAL A 1 183 ? 2.398 -21.850 4.499 1.00 88.06 183 VAL A N 1
ATOM 1475 C CA . VAL A 1 183 ? 1.857 -22.922 5.328 1.00 88.06 183 VAL A CA 1
ATOM 1476 C C . VAL A 1 183 ? 1.552 -24.173 4.507 1.00 88.06 183 VAL A C 1
ATOM 1478 O O . VAL A 1 183 ? 1.679 -25.278 5.020 1.00 88.06 183 VAL A O 1
ATOM 1481 N N . THR A 1 184 ? 1.198 -24.025 3.227 1.00 88.50 184 THR A N 1
ATOM 1482 C CA . THR A 1 184 ? 0.839 -25.161 2.361 1.00 88.50 184 THR A CA 1
ATOM 1483 C C . THR A 1 184 ? 2.043 -26.013 1.967 1.00 88.50 184 THR A C 1
ATOM 1485 O O . THR A 1 184 ? 1.894 -27.193 1.657 1.00 88.50 184 THR A O 1
ATOM 1488 N N . LYS A 1 185 ? 3.246 -25.428 2.004 1.00 90.38 185 LYS A N 1
ATOM 1489 C CA . LYS A 1 185 ? 4.508 -26.103 1.671 1.00 90.38 185 LYS A CA 1
ATOM 1490 C C . LYS A 1 185 ? 5.156 -26.772 2.881 1.00 90.38 185 LYS A C 1
ATOM 1492 O O . LYS A 1 185 ? 6.094 -27.550 2.715 1.00 90.38 185 LYS A O 1
ATOM 1497 N N . ARG A 1 186 ? 4.699 -26.461 4.098 1.00 86.75 186 ARG A N 1
ATOM 1498 C CA . ARG A 1 186 ? 5.248 -26.999 5.348 1.00 86.75 186 ARG A CA 1
ATOM 1499 C C . ARG A 1 186 ? 4.340 -28.081 5.927 1.00 86.75 186 ARG A C 1
ATOM 1501 O O . ARG A 1 186 ? 3.125 -28.003 5.820 1.00 86.75 186 ARG A O 1
ATOM 1508 N N . ALA A 1 187 ? 4.946 -29.073 6.581 1.00 88.88 187 ALA A N 1
ATOM 1509 C CA . ALA A 1 187 ? 4.210 -30.127 7.282 1.00 88.88 187 ALA A CA 1
ATOM 1510 C C . ALA A 1 187 ? 3.532 -29.624 8.574 1.00 88.88 187 ALA A C 1
ATOM 1512 O O . ALA A 1 187 ? 2.474 -30.124 8.943 1.00 88.88 187 ALA A O 1
ATOM 1513 N N . ASP A 1 188 ? 4.110 -28.603 9.220 1.00 89.31 188 ASP A N 1
ATOM 1514 C CA . ASP A 1 188 ? 3.661 -28.093 10.517 1.00 89.31 188 ASP A CA 1
ATOM 1515 C C . ASP A 1 188 ? 3.190 -26.631 10.442 1.00 89.31 188 ASP A C 1
ATOM 1517 O O . ASP A 1 188 ? 3.851 -25.767 9.861 1.00 89.31 188 ASP A O 1
ATOM 1521 N N . LEU A 1 189 ? 2.088 -26.329 11.139 1.00 89.38 189 LEU A N 1
ATOM 1522 C CA . LEU A 1 189 ? 1.472 -24.994 11.230 1.00 89.38 189 LEU A CA 1
ATOM 1523 C C . LEU A 1 189 ? 2.167 -24.050 12.234 1.00 89.38 189 LEU A C 1
ATOM 1525 O O . LEU A 1 189 ? 1.715 -22.929 12.464 1.00 89.38 189 LEU A O 1
ATOM 1529 N N . SER A 1 190 ? 3.257 -24.483 12.868 1.00 87.69 190 SER A N 1
ATOM 1530 C CA . SER A 1 190 ? 3.929 -23.743 13.947 1.00 87.69 190 SER A CA 1
ATOM 1531 C C . SER A 1 190 ? 4.416 -22.351 13.518 1.00 87.69 190 SER A C 1
ATOM 1533 O O . SER A 1 190 ? 4.278 -21.393 14.278 1.00 87.69 190 SER A O 1
ATOM 1535 N N . GLY A 1 191 ? 4.910 -22.214 12.282 1.00 88.00 191 GLY A N 1
ATOM 1536 C CA . GLY A 1 191 ? 5.338 -20.927 11.719 1.00 88.00 191 GLY A CA 1
ATOM 1537 C C . GLY A 1 191 ? 4.184 -19.938 11.543 1.00 88.00 191 GLY A C 1
ATOM 1538 O O . GLY A 1 191 ? 4.335 -18.762 11.856 1.00 88.00 191 GLY A O 1
ATOM 1539 N N . PHE A 1 192 ? 3.008 -20.425 11.137 1.00 88.44 192 PHE A N 1
ATOM 1540 C CA . PHE A 1 192 ? 1.799 -19.606 11.042 1.00 88.44 192 PHE A CA 1
ATOM 1541 C C . PHE A 1 192 ? 1.372 -19.074 12.410 1.00 88.44 192 PHE A C 1
ATOM 1543 O O . PHE A 1 192 ? 1.084 -17.888 12.546 1.00 88.44 192 PHE A O 1
ATOM 1550 N N . TYR A 1 193 ? 1.361 -19.935 13.433 1.00 88.94 193 TYR A N 1
ATOM 1551 C CA . TYR A 1 193 ? 0.947 -19.536 14.778 1.00 88.94 193 TYR A CA 1
ATOM 1552 C C . TYR A 1 193 ? 1.935 -18.579 15.447 1.00 88.94 193 TYR A C 1
ATOM 1554 O O . TYR A 1 193 ? 1.495 -17.644 16.109 1.00 88.94 193 TYR A O 1
ATOM 1562 N N . SER A 1 194 ? 3.242 -18.759 15.242 1.00 87.12 194 SER A N 1
ATOM 1563 C CA . SER A 1 194 ? 4.253 -17.782 15.667 1.00 87.12 194 SER A CA 1
ATOM 1564 C C . SER A 1 194 ? 4.006 -16.437 14.980 1.00 87.12 194 SER A C 1
ATOM 1566 O O . SER A 1 194 ? 3.823 -15.434 15.667 1.00 87.12 194 SER A O 1
ATOM 1568 N N . ASN A 1 195 ? 3.867 -16.420 13.651 1.00 86.75 195 ASN A N 1
ATOM 1569 C CA . ASN A 1 195 ? 3.630 -15.193 12.891 1.00 86.75 195 ASN A CA 1
ATOM 1570 C C . ASN A 1 195 ? 2.343 -14.465 13.325 1.00 86.75 195 ASN A C 1
ATOM 1572 O O . ASN A 1 195 ? 2.323 -13.251 13.536 1.00 86.75 195 ASN A O 1
ATOM 1576 N N . LEU A 1 196 ? 1.268 -15.225 13.550 1.00 87.38 196 LEU A N 1
ATOM 1577 C CA . LEU A 1 196 ? 0.014 -14.706 14.083 1.00 87.38 196 LEU A CA 1
ATOM 1578 C C . LEU A 1 196 ? 0.210 -14.110 15.482 1.00 87.38 196 LEU A C 1
ATOM 1580 O O . LEU A 1 196 ? -0.277 -13.011 15.738 1.00 87.38 196 LEU A O 1
ATOM 1584 N N . LEU A 1 197 ? 0.937 -14.780 16.378 1.00 86.75 197 LEU A N 1
ATOM 1585 C CA . LEU A 1 197 ? 1.217 -14.279 17.725 1.00 86.75 197 LEU A CA 1
ATOM 1586 C C . LEU A 1 197 ? 2.023 -12.968 17.683 1.00 86.75 197 LEU A C 1
ATOM 1588 O O . LEU A 1 197 ? 1.690 -12.019 18.393 1.00 86.75 197 LEU A O 1
ATOM 1592 N N . HIS A 1 198 ? 3.026 -12.886 16.804 1.00 81.06 198 HIS A N 1
ATOM 1593 C CA . HIS A 1 198 ? 3.870 -11.700 16.645 1.00 81.06 198 HIS A CA 1
ATOM 1594 C C . HIS A 1 198 ? 3.144 -10.515 15.996 1.00 81.06 198 HIS A C 1
ATOM 1596 O O . HIS A 1 198 ? 3.467 -9.376 16.318 1.00 81.06 198 HIS A O 1
ATOM 1602 N N . HIS A 1 199 ? 2.166 -10.742 15.114 1.00 76.31 199 HIS A N 1
ATOM 1603 C CA . HIS A 1 199 ? 1.505 -9.650 14.385 1.00 76.31 199 HIS A CA 1
ATOM 1604 C C . HIS A 1 199 ? 0.105 -9.280 14.887 1.00 76.31 199 HIS A C 1
ATOM 1606 O O . HIS A 1 199 ? -0.291 -8.125 14.749 1.00 76.31 199 HIS A O 1
ATOM 1612 N N . SER A 1 200 ? -0.653 -10.211 15.473 1.00 67.12 200 SER A N 1
ATOM 1613 C CA . SER A 1 200 ? -2.043 -9.959 15.899 1.00 67.12 200 SER A CA 1
ATOM 1614 C C . SER A 1 200 ? -2.200 -9.645 17.389 1.00 67.12 200 SER A C 1
ATOM 1616 O O . SER A 1 200 ? -3.123 -8.923 17.760 1.00 67.12 200 SER A O 1
ATOM 1618 N N . LEU A 1 201 ? -1.295 -10.137 18.242 1.00 58.00 201 LEU A N 1
ATOM 1619 C CA . LEU A 1 201 ? -1.339 -9.916 19.696 1.00 58.00 201 LEU A CA 1
ATOM 1620 C C . LEU A 1 201 ? -0.344 -8.850 20.172 1.00 58.00 201 LEU A C 1
ATOM 1622 O O . LEU A 1 201 ? -0.488 -8.328 21.273 1.00 58.00 201 LEU A O 1
ATOM 1626 N N . ALA A 1 202 ? 0.609 -8.450 19.328 1.00 53.66 202 ALA A N 1
ATOM 1627 C CA . ALA A 1 202 ? 1.582 -7.391 19.603 1.00 53.66 202 ALA A CA 1
ATOM 1628 C C . ALA A 1 202 ? 1.015 -5.965 19.432 1.00 53.66 202 ALA A C 1
ATOM 1630 O O . ALA A 1 202 ? 1.716 -5.039 19.022 1.00 53.66 202 ALA A O 1
ATOM 1631 N N . GLY A 1 203 ? -0.264 -5.769 19.752 1.00 52.53 203 GLY A N 1
ATOM 1632 C CA . GLY A 1 203 ? -0.819 -4.441 19.960 1.00 52.53 203 GLY A CA 1
ATOM 1633 C C . GLY A 1 203 ? -0.281 -3.853 21.265 1.00 52.53 203 GLY A C 1
ATOM 1634 O O . GLY A 1 203 ? -0.831 -4.125 22.322 1.00 52.53 203 GLY A O 1
ATOM 1635 N N . ASN A 1 204 ? 0.753 -3.017 21.143 1.00 54.97 204 ASN A N 1
ATOM 1636 C CA . ASN A 1 204 ? 1.261 -2.013 22.093 1.00 54.97 204 ASN A CA 1
ATOM 1637 C C . ASN A 1 204 ? 2.401 -2.343 23.090 1.00 54.97 204 ASN A C 1
ATOM 1639 O O . ASN A 1 204 ? 3.079 -1.383 23.425 1.00 54.97 204 ASN A O 1
ATOM 1643 N N . ASP A 1 205 ? 2.742 -3.585 23.478 1.00 53.00 205 ASP A N 1
ATOM 1644 C CA . ASP A 1 205 ? 3.758 -3.799 24.558 1.00 53.00 205 ASP A CA 1
ATOM 1645 C C . ASP A 1 205 ? 4.789 -4.944 24.328 1.00 53.00 205 ASP A C 1
ATOM 1647 O O . ASP A 1 205 ? 5.274 -5.582 25.262 1.00 53.00 205 ASP A O 1
ATOM 1651 N N . ALA A 1 206 ? 5.144 -5.260 23.077 1.00 51.34 206 ALA A N 1
ATOM 1652 C CA . ALA A 1 206 ? 5.664 -6.592 22.715 1.00 51.34 206 ALA A CA 1
ATOM 1653 C C . ALA A 1 206 ? 7.172 -6.736 22.397 1.00 51.34 206 ALA A C 1
ATOM 1655 O O . ALA A 1 206 ? 7.564 -7.727 21.786 1.00 51.34 206 ALA A O 1
ATOM 1656 N N . ALA A 1 207 ? 8.055 -5.818 22.797 1.00 54.28 207 ALA A N 1
ATOM 1657 C CA . ALA A 1 207 ? 9.500 -6.077 22.647 1.00 54.28 207 ALA A CA 1
ATOM 1658 C C . ALA A 1 207 ? 10.032 -7.083 23.696 1.00 54.28 207 ALA A C 1
ATOM 1660 O O . ALA A 1 207 ? 11.009 -7.783 23.447 1.00 54.28 207 ALA A O 1
ATOM 1661 N N . ALA A 1 208 ? 9.380 -7.182 24.862 1.00 55.03 208 ALA A N 1
ATOM 1662 C CA . ALA A 1 208 ? 9.833 -8.014 25.982 1.00 55.03 208 ALA A CA 1
ATOM 1663 C C . ALA A 1 208 ? 9.194 -9.419 26.026 1.00 55.03 208 ALA A C 1
ATOM 1665 O O . ALA A 1 208 ? 9.823 -10.363 26.503 1.00 55.03 208 ALA A O 1
ATOM 1666 N N . SER A 1 209 ? 7.962 -9.587 25.529 1.00 56.00 209 SER A N 1
ATOM 1667 C CA . SER A 1 209 ? 7.244 -10.872 25.573 1.00 56.00 209 SER A CA 1
ATOM 1668 C C . SER A 1 209 ? 7.646 -11.829 24.446 1.00 56.00 209 SER A C 1
ATOM 1670 O O . SER A 1 209 ? 7.649 -13.042 24.645 1.00 56.00 209 SER A O 1
ATOM 1672 N N . THR A 1 210 ? 8.052 -11.307 23.289 1.00 56.44 210 THR A N 1
ATOM 1673 C CA . THR A 1 210 ? 8.483 -12.100 22.124 1.00 56.44 210 THR A CA 1
ATOM 1674 C C . THR A 1 210 ? 9.780 -12.858 22.408 1.00 56.44 210 THR A C 1
ATOM 1676 O O . THR A 1 210 ? 9.837 -14.067 22.202 1.00 56.44 210 THR A O 1
ATOM 1679 N N . ALA A 1 211 ? 10.759 -12.203 23.040 1.00 61.12 211 ALA A N 1
ATOM 1680 C CA . ALA A 1 211 ? 12.012 -12.829 23.464 1.00 61.12 211 ALA A CA 1
ATOM 1681 C C . ALA A 1 211 ? 11.817 -13.971 24.485 1.00 61.12 211 ALA A C 1
ATOM 1683 O O . ALA A 1 211 ? 12.615 -14.909 24.530 1.00 61.12 211 ALA A O 1
ATOM 1684 N N . ALA A 1 212 ? 10.764 -13.912 25.308 1.00 61.84 212 ALA A N 1
ATOM 1685 C CA . ALA A 1 212 ? 10.433 -14.965 26.269 1.00 61.84 212 ALA A CA 1
ATOM 1686 C C . ALA A 1 212 ? 9.788 -16.187 25.593 1.00 61.84 212 ALA A C 1
ATOM 1688 O O . ALA A 1 212 ? 10.117 -17.324 25.937 1.00 61.84 212 ALA A O 1
ATOM 1689 N N . VAL A 1 213 ? 8.914 -15.963 24.606 1.00 62.06 213 VAL A N 1
ATOM 1690 C CA . VAL A 1 213 ? 8.257 -17.035 23.839 1.00 62.06 213 VAL A CA 1
ATOM 1691 C C . VAL A 1 213 ? 9.258 -17.759 22.934 1.00 62.06 213 VAL A C 1
ATOM 1693 O O . VAL A 1 213 ? 9.264 -18.990 22.908 1.00 62.06 213 VAL A O 1
ATOM 1696 N N . ASP A 1 214 ? 10.175 -17.032 22.291 1.00 63.75 214 ASP A N 1
ATOM 1697 C CA . ASP A 1 214 ? 11.231 -17.632 21.464 1.00 63.75 214 ASP A CA 1
ATOM 1698 C C . ASP A 1 214 ? 12.197 -18.489 22.301 1.00 63.75 214 ASP A C 1
ATOM 1700 O O . ASP A 1 214 ? 12.586 -19.586 21.890 1.00 63.75 214 ASP A O 1
ATOM 1704 N N . LYS A 1 215 ? 12.520 -18.053 23.530 1.00 63.88 215 LYS A N 1
ATOM 1705 C CA . LYS A 1 215 ? 13.292 -18.853 24.499 1.00 63.88 215 LYS A CA 1
ATOM 1706 C C . LYS A 1 215 ? 12.552 -20.117 24.942 1.00 63.88 215 LYS A C 1
ATOM 1708 O O . LYS A 1 215 ? 13.174 -21.171 25.065 1.00 63.88 215 LYS A O 1
ATOM 1713 N N . ALA A 1 216 ? 11.245 -20.023 25.183 1.00 62.38 216 ALA A N 1
ATOM 1714 C CA . ALA A 1 216 ? 10.428 -21.162 25.597 1.00 62.38 216 ALA A CA 1
ATOM 1715 C C . ALA A 1 216 ? 10.292 -22.209 24.476 1.00 62.38 216 ALA A C 1
ATOM 1717 O O . ALA A 1 216 ? 10.411 -23.408 24.732 1.00 62.38 216 ALA A O 1
ATOM 1718 N N . LEU A 1 217 ? 10.118 -21.771 23.223 1.00 60.97 217 LEU A N 1
ATOM 1719 C CA . LEU A 1 217 ? 10.034 -22.661 22.064 1.00 60.97 217 LEU A CA 1
ATOM 1720 C C . LEU A 1 217 ? 11.385 -23.325 21.747 1.00 60.97 217 LEU A C 1
ATOM 1722 O O . LEU A 1 217 ? 11.431 -24.520 21.452 1.00 60.97 217 LEU A O 1
ATOM 1726 N N . ALA A 1 218 ? 12.495 -22.587 21.870 1.00 64.12 218 ALA A N 1
ATOM 1727 C CA . ALA A 1 218 ? 13.842 -23.141 21.726 1.00 64.12 218 ALA A CA 1
ATOM 1728 C C . ALA A 1 218 ? 14.169 -24.187 22.813 1.00 64.12 218 ALA A C 1
ATOM 1730 O O . ALA A 1 218 ? 14.804 -25.198 22.514 1.00 64.12 218 ALA A O 1
ATOM 1731 N N . GLY A 1 219 ? 13.680 -23.996 24.045 1.00 51.38 219 GLY A N 1
ATOM 1732 C CA . GLY A 1 219 ? 13.846 -24.948 25.152 1.00 51.38 219 GLY A CA 1
ATOM 1733 C C . GLY A 1 219 ? 13.097 -26.276 24.968 1.00 51.38 219 GLY A C 1
ATOM 1734 O O . GLY A 1 219 ? 13.547 -27.310 25.460 1.00 51.38 219 GLY A O 1
ATOM 1735 N N . MET A 1 220 ? 12.001 -26.290 24.203 1.00 56.66 220 MET A N 1
ATOM 1736 C CA . MET A 1 220 ? 11.219 -27.507 23.932 1.00 56.66 220 MET A CA 1
ATOM 1737 C C . MET A 1 220 ? 11.892 -28.440 22.906 1.00 56.66 220 MET A C 1
ATOM 1739 O O . MET A 1 220 ? 11.585 -29.630 22.841 1.00 56.66 220 MET A O 1
ATOM 1743 N N . LYS A 1 221 ? 12.844 -27.927 22.115 1.00 49.62 221 LYS A N 1
ATOM 1744 C CA . LYS A 1 221 ? 13.525 -28.670 21.038 1.00 49.62 221 LYS A CA 1
ATOM 1745 C C . LYS A 1 221 ? 14.581 -29.675 21.540 1.00 49.62 221 LYS A C 1
ATOM 1747 O O . LYS A 1 221 ? 15.180 -30.377 20.733 1.00 49.62 221 LYS A O 1
ATOM 1752 N N . GLY A 1 222 ? 14.794 -29.764 22.857 1.00 42.31 222 GLY A N 1
ATOM 1753 C CA . GLY A 1 222 ? 15.758 -30.667 23.502 1.00 42.31 222 GLY A CA 1
ATOM 1754 C C . GLY A 1 222 ? 15.253 -32.079 23.836 1.00 42.31 222 GLY A C 1
ATOM 1755 O O . GLY A 1 222 ? 16.027 -32.872 24.357 1.00 42.31 222 GLY A O 1
ATOM 1756 N N . HIS A 1 223 ? 13.991 -32.420 23.553 1.00 41.31 223 HIS A N 1
ATOM 1757 C CA . HIS A 1 223 ? 13.440 -33.762 23.808 1.00 41.31 223 HIS A CA 1
ATOM 1758 C C . HIS A 1 223 ? 12.935 -34.414 22.514 1.00 41.31 223 HIS A C 1
ATOM 1760 O O . HIS A 1 223 ? 11.751 -34.706 22.358 1.00 41.31 223 HIS A O 1
ATOM 1766 N N . ALA A 1 224 ? 13.845 -34.662 21.571 1.00 36.75 224 ALA A N 1
ATOM 1767 C CA . ALA A 1 224 ? 13.582 -35.615 20.500 1.00 36.75 224 ALA A CA 1
ATOM 1768 C C . ALA A 1 224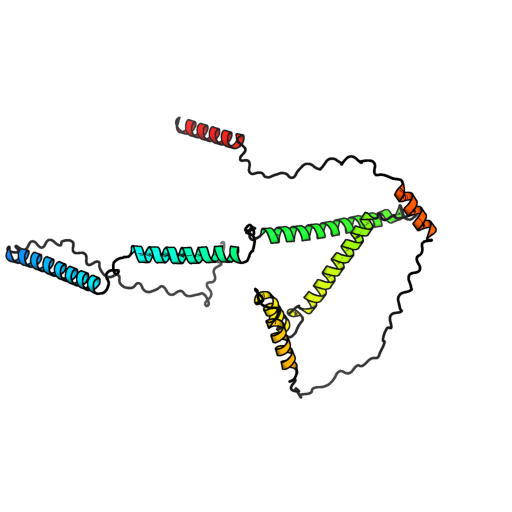 ? 13.635 -37.035 21.095 1.00 36.75 224 ALA A C 1
ATOM 1770 O O . ALA A 1 224 ? 14.709 -37.555 21.393 1.00 36.75 224 ALA A O 1
ATOM 1771 N N . ARG A 1 225 ? 12.470 -37.657 21.314 1.00 37.75 225 ARG A N 1
ATOM 1772 C CA . ARG A 1 225 ? 12.388 -39.109 21.539 1.00 37.75 225 ARG A CA 1
ATOM 1773 C C . ARG A 1 225 ? 12.742 -39.828 20.228 1.00 37.75 225 ARG A C 1
ATOM 1775 O O . ARG A 1 225 ? 12.207 -39.432 19.192 1.00 37.75 225 ARG A O 1
ATOM 1782 N N . PRO A 1 226 ? 13.581 -40.878 20.247 1.00 41.94 226 PRO A N 1
ATOM 1783 C CA . PRO A 1 226 ? 13.842 -41.671 19.056 1.00 41.94 226 PRO A CA 1
ATOM 1784 C C . PRO A 1 226 ? 12.608 -42.528 18.754 1.00 41.94 226 PRO A C 1
ATOM 1786 O O . PRO A 1 226 ? 12.085 -43.211 19.636 1.00 41.94 226 PRO A O 1
ATOM 1789 N N . HIS A 1 227 ? 12.124 -42.475 17.515 1.00 39.81 227 HIS A N 1
ATOM 1790 C CA . HIS A 1 227 ? 11.131 -43.414 17.005 1.00 39.81 227 HIS A CA 1
ATOM 1791 C C . HIS A 1 227 ? 11.872 -44.505 16.224 1.00 39.81 227 HIS A C 1
ATOM 1793 O O . HIS A 1 227 ? 12.176 -44.345 15.044 1.00 39.81 227 HIS A O 1
ATOM 1799 N N . GLU A 1 228 ? 12.204 -45.589 16.924 1.00 38.12 228 GLU A N 1
ATOM 1800 C CA . GLU A 1 228 ? 12.720 -46.840 16.361 1.00 38.12 228 GLU A CA 1
ATOM 1801 C C . GLU A 1 228 ? 11.576 -47.616 15.686 1.00 38.12 228 GLU A C 1
ATOM 1803 O O . GLU A 1 228 ? 10.538 -47.861 16.301 1.00 38.12 228 GLU A O 1
ATOM 1808 N N . GLY A 1 229 ? 11.766 -48.010 14.424 1.00 31.22 229 GLY A N 1
ATOM 1809 C CA . GLY A 1 229 ? 10.822 -48.844 13.674 1.00 31.22 229 GLY A CA 1
ATOM 1810 C C . GLY A 1 229 ? 11.117 -48.838 12.175 1.00 31.22 229 GLY A C 1
ATOM 1811 O O . GLY A 1 229 ? 10.566 -48.028 11.436 1.00 31.22 229 GLY A O 1
ATOM 1812 N N . GLY A 1 230 ? 12.038 -49.709 11.757 1.00 30.81 230 GLY A N 1
ATOM 1813 C CA . GLY A 1 230 ? 12.623 -49.753 10.417 1.00 30.81 230 GLY A CA 1
ATOM 1814 C C . GLY A 1 230 ? 11.771 -50.372 9.301 1.00 30.81 230 GLY A C 1
ATOM 1815 O O . GLY A 1 230 ? 10.815 -51.109 9.527 1.00 30.81 230 GLY A O 1
ATOM 1816 N N . GLY A 1 231 ? 12.216 -50.090 8.074 1.00 28.12 231 GLY A N 1
ATOM 1817 C CA . GLY A 1 231 ? 11.788 -50.690 6.811 1.00 28.12 231 GLY A CA 1
ATOM 1818 C C . GLY A 1 231 ? 12.621 -50.112 5.664 1.00 28.12 231 GLY A C 1
ATOM 1819 O O . GLY A 1 231 ? 12.315 -49.042 5.150 1.00 28.12 231 GLY A O 1
ATOM 1820 N N . ALA A 1 232 ? 13.727 -50.781 5.337 1.00 31.30 232 ALA A N 1
ATOM 1821 C CA . ALA A 1 232 ? 14.751 -50.356 4.386 1.00 31.30 232 ALA A CA 1
ATOM 1822 C C . ALA A 1 232 ? 14.356 -50.581 2.913 1.00 31.30 232 ALA A C 1
ATOM 1824 O O . ALA A 1 232 ? 13.731 -51.591 2.604 1.00 31.30 232 ALA A O 1
ATOM 1825 N N . ALA A 1 233 ? 14.811 -49.692 2.020 1.00 28.53 233 ALA A N 1
ATOM 1826 C CA . ALA A 1 233 ? 15.696 -49.985 0.873 1.00 28.53 233 ALA A CA 1
ATOM 1827 C C . ALA A 1 233 ? 15.570 -48.901 -0.217 1.00 28.53 233 ALA A C 1
ATOM 1829 O O . ALA A 1 233 ? 14.483 -48.655 -0.732 1.00 28.53 233 ALA A O 1
ATOM 1830 N N . GLY A 1 234 ? 16.694 -48.285 -0.599 1.00 31.31 234 GLY A N 1
ATOM 1831 C CA . GLY A 1 234 ? 16.745 -47.335 -1.714 1.00 31.31 234 GLY A CA 1
ATOM 1832 C C . GLY A 1 234 ? 18.009 -46.484 -1.756 1.00 31.31 234 GLY A C 1
ATOM 1833 O O . GLY A 1 234 ? 17.936 -45.262 -1.765 1.00 31.31 234 GLY A O 1
ATOM 1834 N N . THR A 1 235 ? 19.167 -47.134 -1.719 1.00 31.14 235 THR A N 1
ATOM 1835 C CA . THR A 1 235 ? 20.500 -46.540 -1.851 1.00 31.14 235 THR A CA 1
ATOM 1836 C C . THR A 1 235 ? 20.719 -45.968 -3.255 1.00 31.14 235 THR A C 1
ATOM 1838 O O . THR A 1 235 ? 20.624 -46.710 -4.226 1.00 31.14 235 THR A O 1
ATOM 1841 N N . SER A 1 236 ? 21.144 -44.707 -3.359 1.00 33.28 236 SER A N 1
ATOM 1842 C CA . SER A 1 236 ? 22.148 -44.299 -4.352 1.00 33.28 236 SER A CA 1
ATOM 1843 C C . SER A 1 236 ? 22.819 -42.997 -3.924 1.00 33.28 236 SER A C 1
ATOM 1845 O O . SER A 1 236 ? 22.279 -41.903 -4.073 1.00 33.28 236 SER A O 1
ATOM 1847 N N . SER A 1 237 ? 24.018 -43.148 -3.377 1.00 33.44 237 SER A N 1
ATOM 1848 C CA . SER A 1 237 ? 25.041 -42.118 -3.288 1.00 33.44 237 SER A CA 1
ATOM 1849 C C . SER A 1 237 ? 25.683 -41.889 -4.661 1.00 33.44 237 SER A C 1
ATOM 1851 O O . SER A 1 237 ? 26.194 -42.835 -5.259 1.00 33.44 237 SER A O 1
ATOM 1853 N N . SER A 1 238 ? 25.754 -40.638 -5.101 1.00 34.28 238 SER A N 1
ATOM 1854 C CA . SER A 1 238 ? 26.801 -40.129 -5.996 1.00 34.28 238 SER A CA 1
ATOM 1855 C C . SER A 1 238 ? 27.079 -38.700 -5.532 1.00 34.28 238 SER A C 1
ATOM 1857 O O . SER A 1 238 ? 26.178 -37.870 -5.538 1.00 34.28 238 SER A O 1
ATOM 1859 N N . ALA A 1 239 ? 28.173 -38.501 -4.806 1.00 29.98 239 ALA A N 1
ATOM 1860 C CA . ALA A 1 239 ? 29.474 -38.137 -5.365 1.00 29.98 239 ALA A CA 1
ATOM 1861 C C . ALA A 1 239 ? 29.541 -36.624 -5.616 1.00 29.98 239 ALA A C 1
ATOM 1863 O O . ALA A 1 239 ? 28.679 -36.043 -6.264 1.00 29.98 239 ALA A O 1
ATOM 1864 N N . ALA A 1 240 ? 30.557 -36.034 -4.993 1.00 34.53 240 ALA A N 1
ATOM 1865 C CA . ALA A 1 240 ? 30.915 -34.631 -4.993 1.00 34.53 240 ALA A CA 1
ATOM 1866 C C . ALA A 1 240 ? 30.862 -33.989 -6.383 1.00 34.53 240 ALA A C 1
ATOM 1868 O O . ALA A 1 240 ? 31.261 -34.627 -7.347 1.00 34.53 240 ALA A O 1
ATOM 1869 N N . GLU A 1 241 ? 30.469 -32.715 -6.430 1.00 36.38 241 GLU A N 1
ATOM 1870 C CA . GLU A 1 241 ? 31.358 -31.650 -6.905 1.00 36.38 241 GLU A CA 1
ATOM 1871 C C . GLU A 1 241 ? 30.985 -30.339 -6.200 1.00 36.38 241 GLU A C 1
ATOM 1873 O O . GLU A 1 241 ? 29.904 -29.776 -6.382 1.00 36.38 241 GLU A O 1
ATOM 1878 N N . GLU A 1 242 ? 31.891 -29.875 -5.344 1.00 38.19 242 GLU A N 1
ATOM 1879 C CA . GLU A 1 242 ? 31.937 -28.488 -4.904 1.00 38.19 242 GLU A CA 1
ATOM 1880 C C . GLU A 1 242 ? 32.385 -27.652 -6.108 1.00 38.19 242 GLU A C 1
ATOM 1882 O O . GLU A 1 242 ? 33.558 -27.634 -6.469 1.00 38.19 242 GLU A O 1
ATOM 1887 N N . PHE A 1 243 ? 31.440 -26.985 -6.769 1.00 38.81 243 PHE A N 1
ATOM 1888 C CA . PHE A 1 243 ? 31.760 -25.967 -7.764 1.00 38.81 243 PHE A CA 1
ATOM 1889 C C . PHE A 1 243 ? 32.206 -24.701 -7.024 1.00 38.81 243 PHE A C 1
ATOM 1891 O O . PHE A 1 243 ? 31.389 -23.865 -6.628 1.00 38.81 243 PHE A O 1
ATOM 1898 N N . GLU A 1 244 ? 33.512 -24.592 -6.791 1.00 44.41 244 GLU A N 1
ATOM 1899 C CA . GLU A 1 244 ? 34.159 -23.361 -6.350 1.00 44.41 244 GLU A CA 1
ATOM 1900 C C . GLU A 1 244 ? 33.962 -22.295 -7.437 1.00 44.41 244 GLU A C 1
ATOM 1902 O O . GLU A 1 244 ? 34.525 -22.358 -8.531 1.00 44.41 244 GLU A O 1
ATOM 1907 N N . ALA A 1 245 ? 33.092 -21.324 -7.157 1.00 45.41 245 ALA A N 1
ATOM 1908 C CA . ALA A 1 245 ? 32.901 -20.173 -8.022 1.00 45.41 245 ALA A CA 1
ATOM 1909 C C . ALA A 1 245 ? 34.215 -19.367 -8.090 1.00 45.41 245 ALA A C 1
ATOM 1911 O O . ALA A 1 245 ? 34.762 -19.028 -7.037 1.00 45.41 245 ALA A O 1
ATOM 1912 N N . PRO A 1 246 ? 34.724 -19.015 -9.287 1.00 61.91 246 PRO A N 1
ATOM 1913 C CA . PRO A 1 246 ? 35.931 -18.206 -9.388 1.00 61.91 246 PRO A CA 1
ATOM 1914 C C . PRO A 1 246 ? 35.691 -16.812 -8.779 1.00 61.91 246 PRO A C 1
ATOM 1916 O O . PRO A 1 246 ? 34.591 -16.262 -8.921 1.00 61.91 246 PRO A O 1
ATOM 1919 N N . PRO A 1 247 ? 36.696 -16.210 -8.113 1.00 64.25 247 PRO A N 1
ATOM 1920 C CA . PRO A 1 247 ? 36.559 -14.873 -7.553 1.00 64.25 247 PRO A CA 1
ATOM 1921 C C . PRO A 1 247 ? 36.289 -13.849 -8.669 1.00 64.25 247 PRO A C 1
ATOM 1923 O O . PRO A 1 247 ? 36.814 -13.993 -9.779 1.00 64.25 247 PRO A O 1
ATOM 1926 N N . PRO A 1 248 ? 35.484 -12.803 -8.401 1.00 55.94 248 PRO A N 1
ATOM 1927 C CA . PRO A 1 248 ? 35.178 -11.790 -9.402 1.00 55.94 248 PRO A CA 1
ATOM 1928 C C . PRO A 1 248 ? 36.474 -11.096 -9.853 1.00 55.94 248 PRO A C 1
ATOM 1930 O O . PRO A 1 248 ? 37.295 -10.740 -9.001 1.00 55.94 248 PRO A O 1
ATOM 1933 N N . PRO A 1 249 ? 36.685 -10.876 -11.165 1.00 55.12 249 PRO A N 1
ATOM 1934 C CA . PRO A 1 249 ? 37.857 -10.153 -11.628 1.00 55.12 249 PRO A CA 1
ATOM 1935 C C . PRO A 1 249 ? 37.813 -8.727 -11.076 1.00 55.12 249 PRO A C 1
ATOM 1937 O O . PRO A 1 249 ? 36.800 -8.031 -11.175 1.00 55.12 249 PRO A O 1
ATOM 1940 N N . ALA A 1 250 ? 38.926 -8.310 -10.476 1.00 45.16 250 ALA A N 1
ATOM 1941 C CA . ALA A 1 250 ? 39.140 -6.952 -10.013 1.00 45.16 250 ALA A CA 1
ATOM 1942 C C . ALA A 1 250 ? 38.805 -5.964 -11.141 1.00 45.16 250 ALA A C 1
ATOM 1944 O O . ALA A 1 250 ? 39.387 -6.015 -12.226 1.00 45.16 250 ALA A O 1
ATOM 1945 N N . ALA A 1 251 ? 37.839 -5.085 -10.881 1.00 50.00 251 ALA A N 1
ATOM 1946 C CA . ALA A 1 251 ? 37.411 -4.046 -11.798 1.00 50.00 251 ALA A CA 1
ATOM 1947 C C . ALA A 1 251 ? 38.562 -3.058 -12.046 1.00 50.00 251 ALA A C 1
ATOM 1949 O O . ALA A 1 251 ? 38.786 -2.133 -11.267 1.00 50.00 251 ALA A O 1
ATOM 1950 N N . ALA A 1 252 ? 39.291 -3.253 -13.142 1.00 58.78 252 ALA A N 1
ATOM 1951 C CA . ALA A 1 252 ? 40.106 -2.205 -13.732 1.00 58.78 252 ALA A CA 1
ATOM 1952 C C . ALA A 1 252 ? 39.163 -1.206 -14.436 1.00 58.78 252 ALA A C 1
ATOM 1954 O O . ALA A 1 252 ? 38.343 -1.629 -15.257 1.00 58.78 252 ALA A O 1
ATOM 1955 N N . PRO A 1 253 ? 39.219 0.101 -14.130 1.00 56.22 253 PRO A N 1
ATOM 1956 C CA . PRO A 1 253 ? 38.374 1.082 -14.797 1.00 56.22 253 PRO A CA 1
ATOM 1957 C C . PRO A 1 253 ? 38.820 1.250 -16.257 1.00 56.22 253 PRO A C 1
ATOM 1959 O O . PRO A 1 253 ? 39.888 1.783 -16.535 1.00 56.22 253 PRO A O 1
ATOM 1962 N N . LEU A 1 254 ? 37.974 0.814 -17.192 1.00 55.44 254 LEU A N 1
ATOM 1963 C CA . LEU A 1 254 ? 38.117 0.981 -18.648 1.00 55.44 254 LEU A CA 1
ATOM 1964 C C . LEU A 1 254 ? 37.807 2.420 -19.115 1.00 55.44 254 LEU A C 1
ATOM 1966 O O . LEU A 1 254 ? 37.125 2.621 -20.116 1.00 55.44 254 LEU A O 1
ATOM 1970 N N . VAL A 1 255 ? 38.275 3.432 -18.381 1.00 62.31 255 VAL A N 1
ATOM 1971 C CA . VAL A 1 255 ? 38.244 4.835 -18.818 1.00 62.31 255 VAL A CA 1
ATOM 1972 C C . VAL A 1 255 ? 39.472 5.569 -18.286 1.00 62.31 255 VAL A C 1
ATOM 1974 O O . VAL A 1 255 ? 39.695 5.632 -17.077 1.00 62.31 255 VAL A O 1
ATOM 1977 N N . ASP A 1 256 ? 40.265 6.145 -19.188 1.00 70.25 256 ASP A N 1
ATOM 1978 C CA . ASP A 1 256 ? 41.403 6.983 -18.817 1.00 70.25 256 ASP A CA 1
ATOM 1979 C C . ASP A 1 256 ? 40.922 8.176 -17.979 1.00 70.25 256 ASP A C 1
ATOM 1981 O O . ASP A 1 256 ? 39.970 8.873 -18.344 1.00 70.25 256 ASP A O 1
ATOM 1985 N N . ALA A 1 257 ? 41.600 8.463 -16.862 1.00 71.31 257 ALA A N 1
ATOM 1986 C CA . ALA A 1 257 ? 41.267 9.577 -15.962 1.00 71.31 257 ALA A CA 1
ATOM 1987 C C . ALA A 1 257 ? 41.228 10.949 -16.678 1.00 71.31 257 ALA A C 1
ATOM 1989 O O . ALA A 1 257 ? 40.552 11.882 -16.239 1.00 71.31 257 ALA A O 1
ATOM 1990 N N . SER A 1 258 ? 41.908 11.050 -17.822 1.00 74.31 258 SER A N 1
ATOM 1991 C CA . SER A 1 258 ? 41.876 12.184 -18.747 1.00 74.31 258 SER A CA 1
ATOM 1992 C C . SER A 1 258 ? 40.490 12.414 -19.370 1.00 74.31 258 SER A C 1
ATOM 1994 O O . SER A 1 258 ? 40.041 13.559 -19.437 1.00 74.31 258 SER A O 1
ATOM 1996 N N . LEU A 1 259 ? 39.782 11.349 -19.756 1.00 72.69 259 LEU A N 1
ATOM 1997 C CA . LEU A 1 259 ? 38.444 11.429 -20.348 1.00 72.69 259 LEU A CA 1
ATOM 1998 C C . LEU A 1 259 ? 37.404 11.835 -19.293 1.00 72.69 259 LEU A C 1
ATOM 2000 O O . LEU A 1 259 ? 36.540 12.671 -19.552 1.00 72.69 259 LEU A O 1
ATOM 2004 N N . ALA A 1 260 ? 37.527 11.298 -18.074 1.00 73.06 260 ALA A N 1
ATOM 2005 C CA . ALA A 1 260 ? 36.667 11.662 -16.948 1.00 73.06 260 ALA A CA 1
ATOM 2006 C C . ALA A 1 260 ? 36.825 13.145 -16.554 1.00 73.06 260 ALA A C 1
ATOM 2008 O O . ALA A 1 260 ? 35.833 13.824 -16.284 1.00 73.06 260 ALA A O 1
ATOM 2009 N N . SER A 1 261 ? 38.056 13.667 -16.593 1.00 74.94 261 SER A N 1
ATOM 2010 C CA . SER A 1 261 ? 38.351 15.085 -16.350 1.00 74.94 261 SER A CA 1
ATOM 2011 C C . SER A 1 261 ? 37.827 15.997 -17.471 1.00 74.94 261 SER A C 1
ATOM 2013 O O . SER A 1 261 ? 37.247 17.048 -17.197 1.00 74.94 261 SER A O 1
ATOM 2015 N N . ALA A 1 262 ? 37.929 15.570 -18.736 1.00 73.25 262 ALA A N 1
ATOM 2016 C CA . ALA A 1 262 ? 37.405 16.320 -19.881 1.00 73.25 262 ALA A CA 1
ATOM 2017 C C . ALA A 1 262 ? 35.868 16.439 -19.863 1.00 73.25 262 ALA A C 1
ATOM 2019 O O . ALA A 1 262 ? 35.325 17.502 -20.164 1.00 73.25 262 ALA A O 1
ATOM 2020 N N . ILE A 1 263 ? 35.161 15.382 -19.448 1.00 70.50 263 ILE A N 1
ATOM 2021 C CA . ILE A 1 263 ? 33.696 15.396 -19.299 1.00 70.50 263 ILE A CA 1
ATOM 2022 C C . ILE A 1 263 ? 33.279 16.312 -18.137 1.00 70.50 263 ILE A C 1
ATOM 2024 O O . ILE A 1 263 ? 32.340 17.093 -18.288 1.00 70.50 263 ILE A O 1
ATOM 2028 N N . ALA A 1 264 ? 34.002 16.283 -17.011 1.00 71.56 264 ALA A N 1
ATOM 2029 C CA . ALA A 1 264 ? 33.744 17.174 -15.877 1.00 71.56 264 ALA A CA 1
ATOM 2030 C C . ALA A 1 264 ? 33.960 18.658 -16.239 1.00 71.56 264 ALA A C 1
ATOM 2032 O O . ALA A 1 264 ? 33.151 19.512 -15.866 1.00 71.56 264 ALA A O 1
ATOM 2033 N N . ALA A 1 265 ? 34.997 18.960 -17.030 1.00 70.06 265 ALA A N 1
ATOM 2034 C CA . ALA A 1 265 ? 35.262 20.303 -17.541 1.00 70.06 265 ALA A CA 1
ATOM 2035 C C . ALA A 1 265 ? 34.185 20.779 -18.536 1.00 70.06 265 ALA A C 1
ATOM 2037 O O . ALA A 1 265 ? 33.759 21.931 -18.469 1.00 70.06 265 ALA A O 1
ATOM 2038 N N . ALA A 1 266 ? 33.680 19.892 -19.403 1.00 62.81 266 ALA A N 1
ATOM 2039 C CA . ALA A 1 266 ? 32.594 20.212 -20.333 1.00 62.81 266 ALA A CA 1
ATOM 2040 C C . ALA A 1 266 ? 31.259 20.493 -19.613 1.00 62.81 266 ALA A C 1
ATOM 2042 O O . ALA A 1 266 ? 30.510 21.375 -20.023 1.00 62.81 266 ALA A O 1
ATOM 2043 N N . THR A 1 267 ? 30.983 19.817 -18.491 1.00 56.97 267 THR A N 1
ATOM 2044 C CA . THR A 1 267 ? 29.763 20.048 -17.693 1.00 56.97 267 THR A CA 1
ATOM 2045 C C . THR A 1 267 ? 29.786 21.321 -16.838 1.00 56.97 267 THR A C 1
ATOM 2047 O O . THR A 1 267 ? 28.757 21.692 -16.280 1.00 56.97 267 THR A O 1
ATOM 2050 N N . SER A 1 268 ? 30.926 22.014 -16.739 1.00 53.12 268 SER A N 1
ATOM 2051 C CA . SER A 1 268 ? 31.067 23.245 -15.944 1.00 53.12 268 SER A CA 1
ATOM 2052 C C . SER A 1 268 ? 30.702 24.530 -16.703 1.00 53.12 268 SER A C 1
ATOM 2054 O O . SER A 1 268 ? 30.640 25.588 -16.077 1.00 53.12 268 SER A O 1
ATOM 2056 N N . VAL A 1 269 ? 30.494 24.484 -18.025 1.00 55.12 269 VAL A N 1
ATOM 2057 C CA . VAL A 1 269 ? 30.354 25.704 -18.852 1.00 55.12 269 VAL A CA 1
ATOM 2058 C C . VAL A 1 269 ? 28.918 25.981 -19.315 1.00 55.12 269 VAL A C 1
ATOM 2060 O O . VAL A 1 269 ? 28.630 27.085 -19.768 1.00 55.12 269 VAL A O 1
ATOM 2063 N N . GLU A 1 270 ? 27.966 25.070 -19.119 1.00 48.16 270 GLU A N 1
ATOM 2064 C CA . GLU A 1 270 ? 26.584 25.300 -19.555 1.00 48.16 270 GLU A CA 1
ATOM 2065 C C . GLU A 1 270 ? 25.635 25.552 -18.377 1.00 48.16 270 GLU A C 1
ATOM 2067 O O . GLU A 1 270 ? 25.016 24.653 -17.811 1.00 48.16 270 GLU A O 1
ATOM 2072 N N . ALA A 1 271 ? 25.517 26.830 -18.008 1.00 54.81 271 ALA A N 1
ATOM 2073 C CA . ALA A 1 271 ? 24.398 27.325 -17.216 1.00 54.81 271 ALA A CA 1
ATOM 2074 C C . ALA A 1 271 ? 23.078 27.019 -17.955 1.00 54.81 271 ALA A C 1
ATOM 2076 O O . ALA A 1 271 ? 22.975 27.316 -19.151 1.00 54.81 271 ALA A O 1
ATOM 2077 N N . PRO A 1 272 ? 22.050 26.455 -17.294 1.00 46.78 272 PRO A N 1
ATOM 2078 C CA . PRO A 1 272 ? 20.822 26.089 -17.980 1.00 46.78 272 PRO A CA 1
ATOM 2079 C C . PRO A 1 272 ? 20.089 27.352 -18.441 1.00 46.78 272 PRO A C 1
ATOM 2081 O O . PRO A 1 272 ? 19.564 28.123 -17.635 1.00 46.78 272 PRO A O 1
ATOM 2084 N N . ARG A 1 273 ? 20.025 27.552 -19.761 1.00 52.66 273 ARG A N 1
ATOM 2085 C CA . ARG A 1 273 ? 19.023 28.429 -20.369 1.00 52.66 273 ARG A CA 1
ATOM 2086 C C . ARG A 1 273 ? 17.649 27.870 -20.009 1.00 52.66 273 ARG A C 1
ATOM 2088 O O . ARG A 1 273 ? 17.397 26.682 -20.201 1.00 52.66 273 ARG A O 1
ATOM 2095 N N . ALA A 1 274 ? 16.791 28.729 -19.467 1.00 51.91 274 ALA A N 1
ATOM 2096 C CA . ALA A 1 274 ? 15.408 28.416 -19.150 1.00 51.91 274 ALA A CA 1
ATOM 2097 C C . ALA A 1 274 ? 14.696 27.904 -20.410 1.00 51.91 274 ALA A C 1
ATOM 2099 O O . ALA A 1 274 ? 14.415 28.666 -21.333 1.00 51.91 274 ALA A O 1
ATOM 2100 N N . ILE A 1 275 ? 14.459 26.596 -20.458 1.00 49.38 275 ILE A N 1
ATOM 2101 C CA . ILE A 1 275 ? 13.562 25.978 -21.425 1.00 49.38 275 ILE A CA 1
ATOM 2102 C C . ILE A 1 275 ? 12.156 26.203 -20.880 1.00 49.38 275 ILE A C 1
ATOM 2104 O O . ILE A 1 275 ? 11.836 25.765 -19.772 1.00 49.38 275 ILE A O 1
ATOM 2108 N N . ASP A 1 276 ? 11.358 26.933 -21.654 1.00 56.19 276 ASP A N 1
ATOM 2109 C CA . ASP A 1 276 ? 9.942 27.159 -21.402 1.00 56.19 276 ASP A CA 1
ATOM 2110 C C . ASP A 1 276 ? 9.233 25.832 -21.114 1.00 56.19 276 ASP A C 1
ATOM 2112 O O . ASP A 1 276 ? 9.391 24.833 -21.822 1.00 56.19 276 ASP A O 1
ATOM 2116 N N . LYS A 1 277 ? 8.451 25.833 -20.037 1.00 49.88 277 LYS A N 1
ATOM 2117 C CA . LYS A 1 277 ? 7.626 24.707 -19.608 1.00 49.88 277 LYS A CA 1
ATOM 2118 C C . LYS A 1 277 ? 6.679 24.324 -20.763 1.00 49.88 277 LYS A C 1
ATOM 2120 O O . LYS A 1 277 ? 5.898 25.179 -21.182 1.00 49.88 277 LYS A O 1
ATOM 2125 N N . PRO A 1 278 ? 6.693 23.082 -21.285 1.00 61.09 278 PRO A N 1
ATOM 2126 C CA . PRO A 1 278 ? 5.688 22.662 -22.259 1.00 61.09 278 PRO A CA 1
ATOM 2127 C C . PRO A 1 278 ? 4.287 22.737 -21.622 1.00 61.09 278 PRO A C 1
ATOM 2129 O O . PRO A 1 278 ? 4.159 22.458 -20.423 1.00 61.09 278 PRO A O 1
ATOM 2132 N N . PRO A 1 279 ? 3.246 23.136 -22.380 1.00 55.47 279 PRO A N 1
ATOM 2133 C CA . PRO A 1 279 ? 1.914 23.365 -21.831 1.00 55.47 279 PRO A CA 1
ATOM 2134 C C . PRO A 1 279 ? 1.372 22.081 -21.203 1.00 55.47 279 PRO A C 1
ATOM 2136 O O . PRO A 1 279 ? 1.406 21.008 -21.809 1.00 55.47 279 PRO A O 1
ATOM 2139 N N . GLU A 1 280 ? 0.893 22.203 -19.967 1.00 59.97 280 GLU A N 1
ATOM 2140 C CA . GLU A 1 280 ? 0.276 21.104 -19.229 1.00 59.97 280 GLU A CA 1
ATOM 2141 C C . GLU A 1 280 ? -0.913 20.534 -20.027 1.00 59.97 280 GLU A C 1
ATOM 2143 O O . GLU A 1 280 ? -1.683 21.307 -20.610 1.00 59.97 280 GLU A O 1
ATOM 2148 N N . PRO A 1 281 ? -1.086 19.198 -20.084 1.00 63.59 281 PRO A N 1
ATOM 2149 C CA . PRO A 1 281 ? -2.256 18.602 -20.718 1.00 63.59 281 PRO A CA 1
ATOM 2150 C C . PRO A 1 281 ? -3.533 19.064 -19.996 1.00 63.59 281 PRO A C 1
ATOM 2152 O O . PRO A 1 281 ? -3.495 19.291 -18.781 1.00 63.59 281 PRO A O 1
ATOM 2155 N N . PRO A 1 282 ? -4.665 19.210 -20.715 1.00 50.41 282 PRO A N 1
ATOM 2156 C CA . PRO A 1 282 ? -5.894 19.720 -20.134 1.00 50.41 282 PRO A CA 1
ATOM 2157 C C . PRO A 1 282 ? -6.295 18.884 -18.922 1.00 50.41 282 PRO A C 1
ATOM 2159 O O . PRO A 1 282 ? -6.233 17.653 -18.914 1.00 50.41 282 PRO A O 1
ATOM 2162 N N . THR A 1 283 ? -6.662 19.631 -17.893 1.00 45.03 283 THR A N 1
ATOM 2163 C CA . THR A 1 283 ? -6.983 19.205 -16.546 1.00 45.03 283 THR A CA 1
ATOM 2164 C C . THR A 1 283 ? -7.932 18.015 -16.502 1.00 45.03 283 THR A C 1
ATOM 2166 O O . THR A 1 283 ? -8.806 17.818 -17.348 1.00 45.03 283 THR A O 1
ATOM 2169 N N . THR A 1 284 ? -7.755 17.232 -15.441 1.00 43.16 284 THR A N 1
ATOM 2170 C CA . THR A 1 284 ? -8.724 16.269 -14.934 1.00 43.16 284 THR A CA 1
ATOM 2171 C C . THR A 1 284 ? -10.147 16.789 -15.136 1.00 43.16 284 THR A C 1
ATOM 2173 O O . THR A 1 284 ? -10.483 17.899 -14.721 1.00 43.16 284 THR A O 1
ATOM 2176 N N . VAL A 1 285 ? -11.004 15.985 -15.773 1.00 48.12 285 VAL A N 1
ATOM 2177 C CA . VAL A 1 285 ? -12.443 16.248 -15.784 1.00 48.12 285 VAL A CA 1
ATOM 2178 C C . VAL A 1 285 ? -12.897 16.152 -14.334 1.00 48.12 285 VAL A C 1
ATOM 2180 O O . VAL A 1 285 ? -13.159 15.070 -13.807 1.00 48.12 285 VAL A O 1
ATOM 2183 N N . SER A 1 286 ? -12.926 17.291 -13.652 1.00 43.75 286 SER A N 1
ATOM 2184 C CA . SER A 1 286 ? -13.458 17.391 -12.313 1.00 43.75 286 SER A CA 1
ATOM 2185 C C . SER A 1 286 ? -14.948 17.091 -12.423 1.00 43.75 286 SER A C 1
ATOM 2187 O O . SER A 1 286 ? -15.753 17.870 -12.928 1.00 43.75 286 SER A O 1
ATOM 2189 N N . HIS A 1 287 ? -15.365 15.923 -11.946 1.00 52.78 287 HIS A N 1
ATOM 2190 C CA . HIS A 1 287 ? -16.756 15.726 -11.558 1.00 52.78 287 HIS A CA 1
ATOM 2191 C C . HIS A 1 287 ? -16.982 16.441 -10.224 1.00 52.78 287 HIS A C 1
ATOM 2193 O O . HIS A 1 287 ? -17.327 15.833 -9.211 1.00 52.78 287 HIS A O 1
ATOM 2199 N N . ALA A 1 288 ? -16.760 17.760 -10.223 1.00 58.12 288 ALA A N 1
ATOM 2200 C CA . ALA A 1 288 ? -17.344 18.628 -9.226 1.00 58.12 288 ALA A CA 1
ATOM 2201 C C . ALA A 1 288 ? -18.854 18.411 -9.329 1.00 58.12 288 ALA A C 1
ATOM 2203 O O . ALA A 1 288 ? -19.445 18.526 -10.407 1.00 58.12 288 ALA A O 1
ATOM 2204 N N . ARG A 1 289 ? -19.482 17.996 -8.228 1.00 59.88 289 ARG A N 1
ATOM 2205 C CA . ARG A 1 289 ? -20.941 17.943 -8.164 1.00 59.88 289 ARG A CA 1
ATOM 2206 C C . ARG A 1 289 ? -21.426 19.347 -8.506 1.00 59.88 289 ARG A C 1
ATOM 2208 O O . ARG A 1 289 ? -21.118 20.272 -7.761 1.00 59.88 289 ARG A O 1
ATOM 2215 N N . ARG A 1 290 ? -22.114 19.485 -9.641 1.00 58.75 290 ARG A N 1
ATOM 2216 C CA . ARG A 1 290 ? -22.669 20.742 -10.156 1.00 58.75 290 ARG A CA 1
ATOM 2217 C C . ARG A 1 290 ? -23.738 21.264 -9.197 1.00 58.75 290 ARG A C 1
ATOM 2219 O O . ARG A 1 290 ? -24.929 21.103 -9.433 1.00 58.75 290 ARG A O 1
ATOM 2226 N N . ASN A 1 291 ? -23.293 21.859 -8.101 1.00 63.62 291 ASN A N 1
ATOM 2227 C CA . ASN A 1 291 ? -24.070 22.789 -7.296 1.00 63.62 291 ASN A CA 1
ATOM 2228 C C . ASN A 1 291 ? -23.735 24.219 -7.746 1.00 63.62 291 ASN A C 1
ATOM 2230 O O . ASN A 1 291 ? -23.591 25.121 -6.926 1.00 63.62 291 ASN A O 1
ATOM 2234 N N . ASP A 1 292 ? -23.571 24.407 -9.056 1.00 75.12 292 ASP A N 1
ATOM 2235 C CA . ASP A 1 292 ? -23.410 25.719 -9.662 1.00 75.12 292 ASP A CA 1
ATOM 2236 C C . ASP A 1 292 ? -24.730 26.480 -9.480 1.00 75.12 292 ASP A C 1
ATOM 2238 O O . ASP A 1 292 ? -25.811 25.904 -9.650 1.00 75.12 292 ASP A O 1
ATOM 2242 N N . GLY A 1 293 ? -24.663 27.759 -9.101 1.00 80.88 293 GLY A N 1
ATOM 2243 C CA . GLY A 1 293 ? -25.854 28.573 -8.820 1.00 80.88 293 GLY A CA 1
ATOM 2244 C C . GLY A 1 293 ? -26.879 28.537 -9.959 1.00 80.88 293 GLY A C 1
ATOM 2245 O O . GLY A 1 293 ? -28.081 28.434 -9.710 1.00 80.88 293 GLY A O 1
ATOM 2246 N N . ASP A 1 294 ? -26.402 28.475 -11.202 1.00 81.75 294 ASP A N 1
ATOM 2247 C CA . ASP A 1 294 ? -27.229 28.376 -12.407 1.00 81.75 294 ASP A CA 1
ATOM 2248 C C . ASP A 1 294 ? -28.020 27.062 -12.488 1.00 81.75 294 ASP A C 1
ATOM 2250 O O . ASP A 1 294 ? -29.181 27.051 -12.906 1.00 81.75 294 ASP A O 1
ATOM 2254 N N . ALA A 1 295 ? -27.447 25.945 -12.025 1.00 83.94 295 ALA A N 1
ATOM 2255 C CA . ALA A 1 295 ? -28.147 24.663 -11.971 1.00 83.94 295 ALA A CA 1
ATOM 2256 C C . ALA A 1 295 ? -29.285 24.690 -10.938 1.00 83.94 295 ALA A C 1
ATOM 2258 O O . ALA A 1 295 ? -30.368 24.149 -11.185 1.00 83.94 295 ALA A O 1
ATOM 2259 N N . VAL A 1 296 ? -29.071 25.364 -9.803 1.00 85.25 296 VAL A N 1
ATOM 2260 C CA . VAL A 1 296 ? -30.088 25.542 -8.754 1.00 85.25 296 VAL A CA 1
ATOM 2261 C C . VAL A 1 296 ? -31.215 26.464 -9.233 1.00 85.25 296 VAL A C 1
ATOM 2263 O O . VAL A 1 296 ? -32.392 26.158 -9.024 1.00 85.25 296 VAL A O 1
ATOM 2266 N N . MET A 1 297 ? -30.879 27.550 -9.932 1.00 84.56 297 MET A N 1
ATOM 2267 C CA . MET A 1 297 ? -31.859 28.473 -10.513 1.00 84.56 297 MET A CA 1
ATOM 2268 C C . MET A 1 297 ? -32.697 27.795 -11.604 1.00 84.56 297 MET A C 1
ATOM 2270 O O . MET A 1 297 ? -33.927 27.845 -11.547 1.00 84.56 297 MET A O 1
ATOM 2274 N N . SER A 1 298 ? -32.066 27.041 -12.510 1.00 91.06 298 SER A N 1
ATOM 2275 C CA . SER A 1 298 ? -32.782 26.275 -13.541 1.00 91.06 298 SER A CA 1
ATOM 2276 C C . SER A 1 298 ? -33.710 25.210 -12.939 1.00 91.06 298 SER A C 1
ATOM 2278 O O . SER A 1 298 ? -34.839 25.011 -13.400 1.00 91.06 298 SER A O 1
ATOM 2280 N N . ALA A 1 299 ? -33.289 24.535 -11.862 1.00 91.06 299 ALA A N 1
ATOM 2281 C CA . ALA A 1 299 ? -34.141 23.581 -11.153 1.00 91.06 299 ALA A CA 1
ATOM 2282 C C . ALA A 1 299 ? -35.369 24.260 -10.516 1.00 91.06 299 ALA A C 1
ATOM 2284 O O . ALA A 1 299 ? -36.476 23.711 -10.570 1.00 91.06 299 ALA A O 1
ATOM 2285 N N . ARG A 1 300 ? -35.192 25.466 -9.959 1.00 92.94 300 ARG A N 1
ATOM 2286 C CA . ARG A 1 300 ? -36.272 26.269 -9.371 1.00 92.94 300 ARG A CA 1
ATOM 2287 C C . ARG A 1 300 ? -37.282 26.727 -10.423 1.00 92.94 300 ARG A C 1
ATOM 2289 O O . ARG A 1 300 ? -38.483 26.592 -10.193 1.00 92.94 300 ARG A O 1
ATOM 2296 N N . GLU A 1 301 ? -36.829 27.182 -11.587 1.00 92.94 301 GLU A N 1
ATOM 2297 C CA . GLU A 1 301 ? -37.709 27.559 -12.703 1.00 92.94 301 GLU A CA 1
ATOM 2298 C C . GLU A 1 301 ? -38.544 26.374 -13.201 1.00 92.94 301 GLU A C 1
ATOM 2300 O O . GLU A 1 301 ? -39.766 26.475 -13.317 1.00 92.94 301 GLU A O 1
ATOM 2305 N N . ARG A 1 302 ? -37.924 25.201 -13.393 1.00 93.19 302 ARG A N 1
ATOM 2306 C CA . ARG A 1 302 ? -38.637 23.973 -13.799 1.00 93.19 302 ARG A CA 1
ATOM 2307 C C . ARG A 1 302 ? -39.670 23.520 -12.771 1.00 93.19 302 ARG A C 1
ATOM 2309 O O . ARG A 1 302 ? -40.671 22.887 -13.117 1.00 93.19 302 ARG A O 1
ATOM 2316 N N . TYR A 1 303 ? -39.413 23.771 -11.490 1.00 93.88 303 TYR A N 1
ATOM 2317 C CA . TYR A 1 303 ? -40.374 23.492 -10.430 1.00 93.88 303 TYR A CA 1
ATOM 2318 C C . TYR A 1 303 ? -41.567 24.455 -10.485 1.00 93.88 303 TYR A C 1
ATOM 2320 O O . TYR A 1 303 ? -42.712 24.003 -10.441 1.00 93.88 303 TYR A O 1
ATOM 2328 N N . LEU A 1 304 ? -41.317 25.757 -10.652 1.00 95.69 304 LEU A N 1
ATOM 2329 C CA . LEU A 1 304 ? -42.376 26.760 -10.782 1.00 95.69 304 LEU A CA 1
ATOM 2330 C C . LEU A 1 304 ? -43.229 26.538 -12.035 1.00 95.69 304 LEU A C 1
ATOM 2332 O O . LEU A 1 304 ? -44.451 26.589 -11.933 1.00 95.69 304 LEU A O 1
ATOM 2336 N N . ALA A 1 305 ? -42.619 26.188 -13.169 1.00 91.19 305 ALA A N 1
ATOM 2337 C CA . ALA A 1 305 ? -43.338 25.846 -14.394 1.00 91.19 305 ALA A CA 1
ATOM 2338 C C . ALA A 1 305 ? -44.286 24.653 -14.182 1.00 91.19 305 ALA A C 1
ATOM 2340 O O . ALA A 1 305 ? -45.468 24.727 -14.510 1.00 91.19 305 ALA A O 1
ATOM 2341 N N . ARG A 1 306 ? -43.813 23.570 -13.544 1.00 90.50 306 ARG A N 1
ATOM 2342 C CA . ARG A 1 306 ? -44.673 22.420 -13.202 1.00 90.50 306 ARG A CA 1
ATOM 2343 C C . ARG A 1 306 ? -45.798 22.789 -12.242 1.00 90.50 306 ARG A C 1
ATOM 2345 O O . ARG A 1 306 ? -46.905 22.279 -12.390 1.00 90.50 306 ARG A O 1
ATOM 2352 N N . LYS A 1 307 ? -45.532 23.660 -11.268 1.00 93.62 307 LYS A N 1
ATOM 2353 C CA . LYS A 1 307 ? -46.555 24.135 -10.330 1.00 93.62 307 LYS A CA 1
ATOM 2354 C C . LYS A 1 307 ? -47.612 24.985 -11.038 1.00 93.62 307 LYS A C 1
ATOM 2356 O O . LYS A 1 307 ? -48.790 24.784 -10.774 1.00 93.62 307 LYS A O 1
ATOM 2361 N N . ALA A 1 308 ? -47.203 25.860 -11.957 1.00 88.94 308 ALA A N 1
ATOM 2362 C CA . ALA A 1 308 ? -48.111 26.665 -12.769 1.00 88.94 308 ALA A CA 1
ATOM 2363 C C . ALA A 1 308 ? -49.003 25.779 -13.650 1.00 88.94 308 ALA A C 1
ATOM 2365 O O . ALA A 1 308 ? -50.223 25.897 -13.591 1.00 88.94 308 ALA A O 1
ATOM 2366 N N . HIS A 1 309 ? -48.418 24.804 -14.354 1.00 81.62 309 HIS A N 1
ATOM 2367 C CA . HIS A 1 309 ? -49.184 23.838 -15.149 1.00 81.62 309 HIS A CA 1
ATOM 2368 C C . HIS A 1 309 ? -50.150 22.991 -14.311 1.00 81.62 309 HIS A C 1
ATOM 2370 O O . HIS A 1 309 ? -51.206 22.610 -14.801 1.00 81.62 309 HIS A O 1
ATOM 2376 N N . LYS A 1 310 ? -49.817 22.710 -13.045 1.00 82.56 310 LYS A N 1
ATOM 2377 C CA . LYS A 1 310 ? -50.690 21.967 -12.126 1.00 82.56 310 LYS A CA 1
ATOM 2378 C C . LYS A 1 310 ? -51.775 22.828 -11.470 1.00 82.56 310 LYS A C 1
ATOM 2380 O O . LYS A 1 310 ? -52.712 22.274 -10.917 1.00 82.56 310 LYS A O 1
ATOM 2385 N N . SER A 1 311 ? -51.649 24.154 -11.506 1.00 69.56 311 SER A N 1
ATOM 2386 C CA . SER A 1 311 ? -52.717 25.068 -11.081 1.00 69.56 311 SER A CA 1
ATOM 2387 C C . SER A 1 311 ? -53.681 25.447 -12.206 1.00 69.56 311 SER A C 1
ATOM 2389 O O . SER A 1 311 ? -54.735 26.000 -11.920 1.00 69.56 311 SER A O 1
ATOM 2391 N N . THR A 1 312 ? -53.323 25.187 -13.467 1.00 68.44 312 THR A N 1
ATOM 2392 C CA . THR A 1 312 ? -54.145 25.526 -14.642 1.00 68.44 312 THR A CA 1
ATOM 2393 C C . THR A 1 312 ? -54.860 24.321 -15.263 1.00 68.44 312 THR A C 1
ATOM 2395 O O . THR A 1 312 ? -55.377 24.447 -16.370 1.00 68.44 312 THR A O 1
ATOM 2398 N N . GLY A 1 313 ? -54.856 23.160 -14.605 1.00 52.72 313 GLY A N 1
ATOM 2399 C CA . GLY A 1 313 ? -55.645 21.979 -14.972 1.00 52.72 313 GLY A CA 1
ATOM 2400 C C . GLY A 1 313 ? -56.450 21.501 -13.779 1.00 52.72 313 GLY A C 1
ATOM 2401 O O . GLY A 1 313 ? -57.570 21.005 -14.009 1.00 52.72 313 GLY A O 1
#

Secondary structure (DSSP, 8-state):
-------S--STTS---PPPP-PPPPP--------------HHHHHHHHHHHHHHHHHHHHHHHHHHHH-TTTT-HHHHHHHHHHHHHHHHHHHHHHHHHTT--------TTHHHHHHHHHHHHHHHHHHHHHHHHHHHHHTTTTSTTS--PPPHHHHHHHHHHHHHHHHHHHHHHHHHHH-GGGSS-THHHHHHHHHHHS-SS-THHHHHHHHHHHHHHT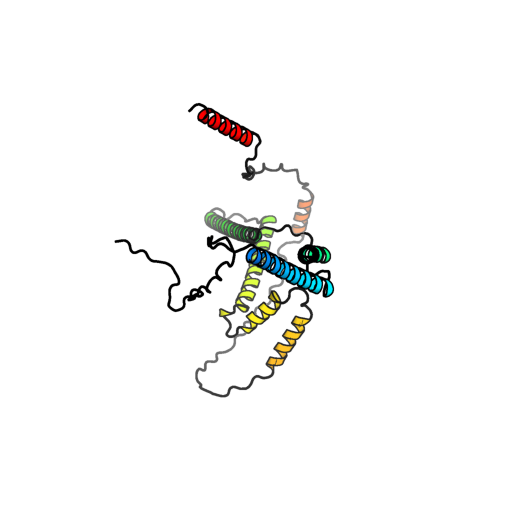T----------------------PPPPPP---SS-HHHHHHHHHHTTS-----PPPPPPPPP---------HHHHHHHHHHHHHHHHHHH--

InterPro domains:
  IPR018612 Nuclear speckle splicing regulatory protein 1, N-terminal [PF09745] (60-185)
  IPR042816 Nuclear speckle splicing regulatory protein 1 [PTHR31938] (2-209)

Radius of gyration: 43.52 Å; chains: 1; bounding box: 124×79×94 Å

Sequence (313 aa):
MAEKRAYGLSGPAGLQIKPKAKLPRPKPSCGFVEEAEEEEGAKAVVRRMMQGHEGKRAVEMQRQKALAEDESIYDYDGVYDEMQERGGEAQRTKINHRVVVGRPKEEKKARYIGSIMEAHKVREIENEKLFERKMVREAEAEAHLYADKEKFLTSAYRKKLAAREEYEAELKRKEVIEAREDVTKRADLSGFYSNLLHHSLAGNDAAASTAAVDKALAGMKGHARPHEGGGAAGTSSSAAEEFEAPPPPAAAPLVDASLASAIAAATSVEAPRAIDKPPEPPTTVSHARRNDGDAVMSARERYLARKAHKSTG

Foldseek 3Di:
DDDDDDPDPPDPPDDPPDPPPDDDDPDPPDDDDDDDPDCPPPVNVVVVVVVVVVVVVVVVVVVVVVCVVPVCPPVPVVVVVVVVVVVVVVVVCVVVVCVVVVPPPPPCDPPCPVVVVVVVVVVVVVVVVVVVVVVVVVCVVCCVVCVVPDDDDDPVNVVVVVVVVVVVVVVVVVVVVCVVLPPVPDPDCVSVVLVCCVPVVPPPDPPPVNVVVVVVVVVVVPDDDDDDDDDDDDDDDDDDDDPDDDDDPDDDPPDDVVVVVVVVVVVVPDDDDDDDDDDDDDDDPPVPPPPDVVVVVVVVVVVVVVVVVVVVD

pLDDT: mean 71.61, std 19.48, range [28.12, 97.69]